Protein AF-A0A4R2I2W3-F1 (afdb_monomer_lite)

InterPro domains:
  IPR009078 Ferritin-like superfamily [SSF47240] (6-78)

pLDDT: mean 77.25, std 21.49, range [26.86, 98.69]

Radius of gyration: 17.8 Å; chains: 1; bounding box: 51×34×48 Å

Secondary structure (DSSP, 8-state):
--PPPP-HHHHHHHHHHHHHHHHHHHHHHHHHHTT---HHHHHHHHHHHHHHHHHHHHHHHHHHHTT--TT---HHHHHHHHHHHHHHHHHHHHHHHS-HHHHHHHHHHHHHHHHHHHHHHHHHHHHHHHH--HHHHHHTPPPPS-S--------TT-S-THHHHHHT-------TT----PPPP---PPPPP-

Foldseek 3Di:
DDQDAFDPVLVLVLLLLLLLLLVLLLLLLVLLLVLDDDPVVNVVSVVVSVVSVVSNVLSCQLQVLVVHDSPDDDPSNVPNNVLSVVLSVQLVVCVVPHDSVSSNVSSVVSSVVSLLVNLLSQQLLLLCCVVPDPVSVVSQDADDDPDDWDQSDDFLQSHDVCSCVSRSHDDPDCDPVNDGHDTGTGHGDGDDDD

Sequence (194 aa):
MHRQPIDRAQVRRLLLHALEAERSTIGVYEAAMGVAVDEQVQREWSTQLEETRLHARILCDLLPALGLDPDATSPARDAVPRQGAALVAAIEMAAANGDHAATQLVAAECVALAEARDHLNWQLIGMLAESAPGDLAAEFAPAPDDAEPDSFGLADDSAPASWPQALGLATAPSCPDGRPGAAHRVTLARARPT

Organism: NCBI:txid328517

Structure (mmCIF, N/CA/C/O backbone):
data_AF-A0A4R2I2W3-F1
#
_entry.id   AF-A0A4R2I2W3-F1
#
loop_
_atom_site.group_PDB
_atom_site.id
_atom_site.type_symbol
_atom_site.label_atom_id
_atom_site.label_alt_id
_atom_site.label_comp_id
_atom_site.label_asym_id
_atom_site.label_entity_id
_atom_site.label_seq_id
_atom_site.pdbx_PDB_ins_code
_atom_site.Cartn_x
_atom_site.Cartn_y
_atom_site.Cartn_z
_atom_site.occupancy
_atom_site.B_iso_or_equiv
_atom_site.auth_seq_id
_atom_site.auth_comp_id
_atom_site.auth_asym_id
_atom_site.auth_atom_id
_atom_site.pdbx_PDB_model_num
ATOM 1 N N . MET A 1 1 ? 34.898 -6.643 -7.212 1.00 40.44 1 MET A N 1
ATOM 2 C CA . MET A 1 1 ? 33.514 -7.169 -7.193 1.00 40.44 1 MET A CA 1
ATOM 3 C C . MET A 1 1 ? 32.901 -6.940 -8.564 1.00 40.44 1 MET A C 1
ATOM 5 O O . MET A 1 1 ? 32.993 -5.824 -9.058 1.00 40.44 1 MET A O 1
ATOM 9 N N . HIS A 1 2 ? 32.346 -7.969 -9.206 1.00 46.22 2 HIS A N 1
ATOM 10 C CA . HIS A 1 2 ? 31.558 -7.791 -10.430 1.00 46.22 2 HIS A CA 1
ATOM 11 C C . HIS A 1 2 ? 30.163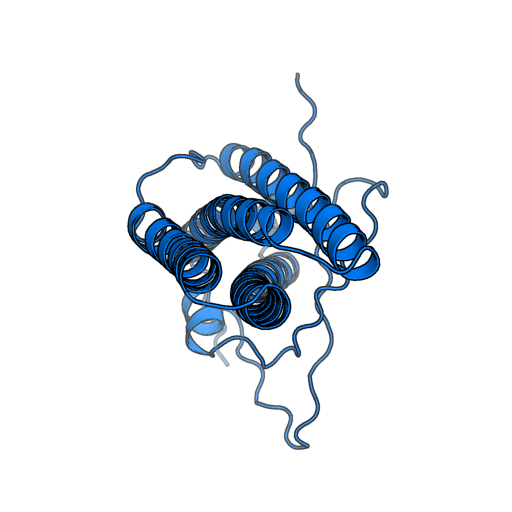 -7.299 -10.038 1.00 46.22 2 HIS A C 1
ATOM 13 O O . HIS A 1 2 ? 29.428 -8.023 -9.372 1.00 46.22 2 HIS A O 1
ATOM 19 N N . ARG A 1 3 ? 29.827 -6.056 -10.400 1.00 56.78 3 ARG A N 1
ATOM 20 C CA . ARG A 1 3 ? 28.469 -5.520 -10.251 1.00 56.78 3 ARG A CA 1
ATOM 21 C C . ARG A 1 3 ? 27.576 -6.263 -11.244 1.00 56.78 3 ARG A C 1
ATOM 23 O O . ARG A 1 3 ? 27.906 -6.299 -12.430 1.00 56.78 3 ARG A O 1
ATOM 30 N N . GLN A 1 4 ? 26.508 -6.899 -10.765 1.00 67.88 4 GLN A N 1
ATOM 31 C CA . GLN A 1 4 ? 25.525 -7.484 -11.672 1.00 67.88 4 GLN A CA 1
ATOM 32 C C . GLN A 1 4 ? 24.808 -6.358 -12.430 1.00 67.88 4 GLN A C 1
ATOM 34 O O . GLN A 1 4 ? 24.601 -5.283 -11.864 1.00 67.88 4 GLN A O 1
ATOM 39 N N . PRO A 1 5 ? 24.481 -6.556 -13.717 1.00 77.81 5 PRO A N 1
ATOM 40 C CA . PRO A 1 5 ? 23.670 -5.593 -14.445 1.00 77.81 5 PRO A CA 1
ATOM 41 C C . PRO A 1 5 ? 22.275 -5.512 -13.812 1.00 77.81 5 PRO A C 1
ATOM 43 O O . PRO A 1 5 ? 21.754 -6.521 -13.339 1.00 77.81 5 PRO A O 1
ATOM 46 N N . ILE A 1 6 ? 21.673 -4.321 -13.829 1.00 82.31 6 ILE A N 1
ATOM 47 C CA . ILE A 1 6 ? 20.295 -4.126 -13.360 1.00 82.31 6 ILE A CA 1
ATOM 48 C C . ILE A 1 6 ? 19.346 -4.995 -14.191 1.00 82.31 6 ILE A C 1
ATOM 50 O O . ILE A 1 6 ? 19.360 -4.945 -15.425 1.00 82.31 6 ILE A O 1
ATOM 54 N N . ASP A 1 7 ? 18.504 -5.774 -13.512 1.00 85.00 7 ASP A N 1
ATOM 55 C CA . ASP A 1 7 ? 17.511 -6.634 -14.155 1.00 85.00 7 ASP A CA 1
ATOM 56 C C . ASP A 1 7 ? 16.224 -5.844 -14.442 1.00 85.00 7 ASP A C 1
ATOM 58 O O . ASP A 1 7 ? 15.395 -5.604 -13.560 1.00 85.00 7 ASP A O 1
ATOM 62 N N . ARG A 1 8 ? 16.020 -5.471 -15.712 1.00 83.56 8 ARG A N 1
ATOM 63 C CA . ARG A 1 8 ? 14.830 -4.724 -16.160 1.00 83.56 8 ARG A CA 1
ATOM 64 C C . ARG A 1 8 ? 13.510 -5.441 -15.863 1.00 83.56 8 ARG A C 1
ATOM 66 O O . ARG A 1 8 ? 12.504 -4.779 -15.613 1.00 83.56 8 ARG A O 1
ATOM 73 N N . ALA A 1 9 ? 13.483 -6.775 -15.871 1.00 85.69 9 ALA A N 1
ATOM 74 C CA . ALA A 1 9 ? 12.268 -7.515 -15.539 1.00 85.69 9 ALA A CA 1
ATOM 75 C C . ALA A 1 9 ? 11.924 -7.376 -14.050 1.00 85.69 9 ALA A C 1
ATOM 77 O O . ALA A 1 9 ? 10.747 -7.343 -13.689 1.00 85.69 9 ALA A O 1
ATOM 78 N N . GLN A 1 10 ? 12.940 -7.262 -13.194 1.00 87.31 10 GLN A N 1
ATOM 79 C CA . GLN A 1 10 ? 12.770 -7.042 -11.759 1.00 87.31 10 GLN A CA 1
ATOM 80 C C . GLN A 1 10 ? 12.373 -5.603 -11.445 1.00 87.31 10 GLN A C 1
ATOM 82 O O . GLN A 1 10 ? 11.480 -5.405 -10.627 1.00 87.31 10 GLN A O 1
ATOM 87 N N . VAL A 1 11 ? 12.929 -4.619 -12.160 1.00 87.88 11 VAL A N 1
ATOM 88 C CA . VAL A 1 11 ? 12.479 -3.217 -12.076 1.00 87.88 11 VAL A CA 1
ATOM 89 C C . VAL A 1 11 ? 10.998 -3.106 -12.442 1.00 87.88 11 VAL A C 1
ATOM 91 O O . VAL A 1 11 ? 10.212 -2.567 -11.668 1.00 87.88 11 VAL A O 1
ATOM 94 N N . ARG A 1 12 ? 10.574 -3.711 -13.561 1.00 87.56 12 ARG A N 1
ATOM 95 C CA . ARG A 1 12 ? 9.152 -3.767 -13.940 1.00 87.56 12 ARG A CA 1
ATOM 96 C C . ARG A 1 12 ? 8.290 -4.386 -12.838 1.00 87.56 12 ARG A C 1
ATOM 98 O O . ARG A 1 12 ? 7.209 -3.880 -12.548 1.00 87.56 12 ARG A O 1
ATOM 105 N N . ARG A 1 13 ? 8.740 -5.498 -12.245 1.00 89.69 13 ARG A N 1
ATOM 106 C CA . ARG A 1 13 ? 8.011 -6.161 -11.154 1.00 89.69 13 ARG A CA 1
ATOM 107 C C . ARG A 1 13 ? 7.908 -5.275 -9.918 1.00 89.69 13 ARG A C 1
ATOM 109 O O . ARG A 1 13 ? 6.835 -5.241 -9.331 1.00 89.69 13 ARG A O 1
ATOM 116 N N . LEU A 1 14 ? 8.973 -4.562 -9.551 1.00 91.38 14 LEU A N 1
ATOM 117 C CA . LEU A 1 14 ? 8.961 -3.614 -8.438 1.00 91.38 14 LEU A CA 1
ATOM 118 C C . LEU A 1 14 ? 7.938 -2.501 -8.672 1.00 91.38 14 LEU A C 1
ATOM 120 O O . LEU A 1 14 ? 7.118 -2.271 -7.799 1.00 91.38 14 LEU A O 1
ATOM 124 N N . LEU A 1 15 ? 7.939 -1.858 -9.841 1.00 91.81 15 LEU A N 1
ATOM 125 C CA . LEU A 1 15 ? 7.041 -0.728 -10.115 1.00 91.81 15 LEU A CA 1
ATOM 126 C C . LEU A 1 15 ? 5.563 -1.140 -10.150 1.00 91.81 15 LEU A C 1
ATOM 128 O O . LEU A 1 15 ? 4.713 -0.443 -9.604 1.00 91.81 15 LEU A O 1
ATOM 132 N N . LEU A 1 16 ? 5.253 -2.304 -10.734 1.00 92.81 16 LEU A N 1
ATOM 133 C CA . LEU A 1 16 ? 3.893 -2.858 -10.698 1.00 92.81 16 LEU A CA 1
ATOM 134 C C . LEU A 1 16 ? 3.471 -3.250 -9.275 1.00 92.81 16 LEU A C 1
ATOM 136 O O . LEU A 1 16 ? 2.307 -3.097 -8.918 1.00 92.81 16 LEU A O 1
ATOM 140 N N . HIS A 1 17 ? 4.406 -3.754 -8.466 1.00 93.38 17 HIS A N 1
ATOM 141 C CA . HIS A 1 17 ? 4.162 -4.058 -7.058 1.00 93.38 17 HIS A CA 1
ATOM 142 C C . HIS A 1 17 ? 3.930 -2.783 -6.250 1.00 93.38 17 HIS A C 1
ATOM 144 O O . HIS A 1 17 ? 2.966 -2.735 -5.498 1.00 93.38 17 HIS A O 1
ATOM 150 N N . ALA A 1 18 ? 4.762 -1.759 -6.436 1.00 93.94 18 ALA A N 1
ATOM 151 C CA . ALA A 1 18 ? 4.623 -0.467 -5.782 1.00 93.94 18 ALA A CA 1
ATOM 152 C C . ALA A 1 18 ? 3.244 0.130 -6.069 1.00 93.94 18 ALA A C 1
ATOM 154 O O . ALA A 1 18 ? 2.509 0.406 -5.133 1.00 93.94 18 ALA A O 1
ATOM 155 N N . LEU A 1 19 ? 2.823 0.183 -7.340 1.00 95.00 19 LEU A N 1
ATOM 156 C CA . LEU A 1 19 ? 1.507 0.726 -7.687 1.00 95.00 19 LEU A CA 1
ATOM 157 C C . LEU A 1 19 ? 0.361 -0.047 -7.018 1.00 95.00 19 LEU A C 1
ATOM 159 O O . LEU A 1 19 ? -0.607 0.551 -6.553 1.00 95.00 19 LEU A O 1
ATOM 163 N N . GLU A 1 20 ? 0.441 -1.378 -6.978 1.00 96.06 20 GLU A N 1
ATOM 164 C CA . GLU A 1 20 ? -0.598 -2.172 -6.321 1.00 96.06 20 GLU A CA 1
ATOM 165 C C . GLU A 1 20 ? -0.572 -2.025 -4.793 1.00 96.06 20 GLU A C 1
ATOM 167 O O . GLU A 1 20 ? -1.623 -2.102 -4.154 1.00 96.06 20 GLU A O 1
ATOM 172 N N . ALA A 1 21 ? 0.606 -1.787 -4.210 1.00 94.88 21 ALA A N 1
ATOM 173 C CA . ALA A 1 21 ? 0.751 -1.502 -2.789 1.00 94.88 21 ALA A CA 1
ATOM 174 C C . ALA A 1 21 ? 0.068 -0.178 -2.445 1.00 94.88 21 ALA A C 1
ATOM 176 O O . ALA A 1 21 ? -0.788 -0.188 -1.572 1.00 94.88 21 ALA A O 1
ATOM 177 N N . GLU A 1 22 ? 0.310 0.893 -3.206 1.00 96.31 22 GLU A N 1
ATOM 178 C CA . GLU A 1 22 ? -0.383 2.179 -3.026 1.00 96.31 22 GLU A CA 1
ATOM 179 C C . GLU A 1 22 ? -1.906 2.029 -3.086 1.00 96.31 22 GLU A C 1
ATOM 181 O O . GLU A 1 22 ? -2.636 2.474 -2.201 1.00 96.31 22 GLU A O 1
ATOM 186 N N . ARG A 1 23 ? -2.406 1.340 -4.124 1.00 96.06 23 ARG A N 1
ATOM 187 C CA . ARG A 1 23 ? -3.844 1.071 -4.301 1.00 96.06 23 ARG A CA 1
ATOM 188 C C . ARG A 1 23 ? -4.427 0.319 -3.103 1.00 96.06 23 ARG A C 1
ATOM 190 O O . ARG A 1 23 ? -5.545 0.608 -2.683 1.00 96.06 23 ARG A O 1
ATOM 197 N N . SER A 1 24 ? -3.669 -0.625 -2.553 1.00 96.44 24 SER A N 1
ATOM 198 C CA . SER A 1 24 ? -4.067 -1.407 -1.383 1.00 96.44 24 SER A CA 1
ATOM 199 C C . SER A 1 24 ? -4.025 -0.580 -0.092 1.00 96.44 24 SER A C 1
ATOM 201 O O . SER A 1 24 ? -4.960 -0.656 0.703 1.00 96.44 24 SER A O 1
ATOM 203 N N . THR A 1 25 ? -2.987 0.237 0.100 1.00 96.19 25 THR A N 1
ATOM 204 C CA . THR A 1 25 ? -2.797 1.114 1.266 1.00 96.19 25 THR A CA 1
ATOM 205 C C . THR A 1 25 ? -3.882 2.186 1.349 1.00 96.19 25 THR A C 1
ATOM 207 O O . THR A 1 25 ? -4.392 2.443 2.437 1.00 96.19 25 THR A O 1
ATOM 210 N N . ILE A 1 26 ? -4.343 2.724 0.212 1.00 97.94 26 ILE A N 1
ATOM 211 C CA . ILE A 1 26 ? -5.511 3.623 0.160 1.00 97.94 26 ILE A CA 1
ATOM 212 C C . ILE A 1 26 ? -6.727 2.987 0.850 1.00 97.94 26 ILE A C 1
ATOM 214 O O . ILE A 1 26 ? -7.372 3.636 1.672 1.00 97.94 26 ILE A O 1
ATOM 218 N N . GLY A 1 27 ? -7.015 1.711 0.572 1.00 98.00 27 GLY A N 1
ATOM 219 C CA . GLY A 1 27 ? -8.123 0.996 1.212 1.00 98.00 27 GLY A CA 1
ATOM 220 C C . GLY A 1 27 ? -7.925 0.797 2.719 1.00 98.00 27 GLY A C 1
ATOM 221 O O . GLY A 1 27 ? -8.886 0.883 3.483 1.00 98.00 27 GLY A O 1
ATOM 222 N N . VAL A 1 28 ? -6.681 0.583 3.164 1.00 98.50 28 VAL A N 1
ATOM 223 C CA . VAL A 1 28 ? -6.341 0.483 4.595 1.00 98.50 28 VAL A CA 1
ATOM 224 C C . VAL A 1 28 ? -6.589 1.814 5.301 1.00 98.50 28 VAL A C 1
ATOM 226 O O . VAL A 1 28 ? -7.241 1.826 6.343 1.00 98.50 28 VAL A O 1
ATOM 229 N N . TYR A 1 29 ? -6.149 2.931 4.719 1.00 98.44 29 TYR A N 1
ATOM 230 C CA . TYR A 1 29 ? -6.415 4.266 5.255 1.00 98.44 29 TYR A CA 1
ATOM 231 C C . TYR A 1 29 ? -7.902 4.596 5.303 1.00 98.44 29 TYR A C 1
ATOM 233 O O . TYR A 1 29 ? -8.378 5.120 6.305 1.00 98.44 29 TYR A O 1
ATOM 241 N N . GLU A 1 30 ? -8.657 4.274 4.253 1.00 98.44 30 GLU A N 1
ATOM 242 C CA . GLU A 1 30 ? -10.103 4.508 4.223 1.00 98.44 30 GLU A CA 1
ATOM 243 C C . GLU A 1 30 ? -10.827 3.715 5.324 1.00 98.44 30 GLU A C 1
ATOM 245 O O . GLU A 1 30 ? -11.681 4.270 6.021 1.00 98.44 30 GLU A O 1
ATOM 250 N N . ALA A 1 31 ? -10.436 2.456 5.554 1.00 98.38 31 ALA A N 1
ATOM 251 C CA . ALA A 1 31 ? -10.956 1.649 6.657 1.00 98.38 31 ALA A CA 1
ATOM 252 C C . ALA A 1 31 ? -10.546 2.207 8.033 1.00 98.38 31 ALA A C 1
ATOM 254 O O . ALA A 1 31 ? -11.383 2.316 8.931 1.00 98.38 31 ALA A O 1
ATOM 255 N N . ALA A 1 32 ? -9.281 2.604 8.192 1.00 98.06 32 ALA A N 1
ATOM 256 C CA . ALA A 1 32 ? -8.746 3.169 9.428 1.00 98.06 32 ALA A CA 1
ATOM 257 C C . ALA A 1 32 ? -9.439 4.496 9.796 1.00 98.06 32 ALA A C 1
ATOM 259 O O . ALA A 1 32 ? -9.898 4.673 10.925 1.00 98.06 32 ALA A O 1
ATOM 260 N N . MET A 1 33 ? -9.622 5.393 8.824 1.00 97.38 33 MET A N 1
ATOM 261 C CA . MET A 1 33 ? -10.353 6.655 8.990 1.00 97.38 33 MET A CA 1
ATOM 262 C C . MET A 1 33 ? -11.806 6.444 9.427 1.00 97.38 33 MET A C 1
ATOM 264 O O . MET A 1 33 ? -12.345 7.265 10.167 1.00 97.38 33 MET A O 1
ATOM 268 N N . GLY A 1 34 ? -12.434 5.336 9.020 1.00 96.62 34 GLY A N 1
ATOM 269 C CA . GLY A 1 34 ? -13.790 4.975 9.437 1.00 96.62 34 GLY A CA 1
ATOM 270 C C . GLY A 1 34 ? -13.926 4.598 10.918 1.00 96.62 34 GLY A C 1
ATOM 271 O O . GLY A 1 34 ? -15.037 4.632 11.448 1.00 96.62 34 GLY A O 1
ATOM 272 N N . VAL A 1 35 ? -12.822 4.255 11.591 1.00 96.94 35 VAL A N 1
ATOM 273 C CA . VAL A 1 35 ? -12.815 3.792 12.992 1.00 96.94 35 VAL A CA 1
ATOM 274 C C . VAL A 1 35 ? -11.989 4.670 13.936 1.00 96.94 35 VAL A C 1
ATOM 276 O O . VAL A 1 35 ? -11.978 4.430 15.144 1.00 96.94 35 VAL A O 1
ATOM 279 N N . ALA A 1 36 ? -11.297 5.679 13.409 1.00 94.75 36 ALA A N 1
ATOM 280 C CA . ALA A 1 36 ? -10.496 6.605 14.194 1.00 94.75 36 ALA A CA 1
ATOM 281 C C . ALA A 1 36 ? -11.371 7.436 15.148 1.00 94.75 36 ALA A C 1
ATOM 283 O O . ALA A 1 36 ? -12.369 8.029 14.737 1.00 94.75 36 ALA A O 1
ATOM 284 N N . VAL A 1 37 ? -10.965 7.524 16.412 1.00 93.31 37 VAL A N 1
ATOM 285 C CA . VAL A 1 37 ? -11.625 8.314 17.464 1.00 93.31 37 VAL A CA 1
ATOM 286 C C . VAL A 1 37 ? -10.823 9.526 17.921 1.00 93.31 37 VAL A C 1
ATOM 288 O O . VAL A 1 37 ? -11.391 10.434 18.524 1.00 93.31 37 VAL A O 1
ATOM 291 N N . ASP A 1 38 ? -9.520 9.554 17.647 1.00 92.94 38 ASP A N 1
ATOM 292 C CA . ASP A 1 38 ? -8.645 10.679 17.957 1.00 92.94 38 ASP A CA 1
ATOM 293 C C . ASP A 1 38 ? -8.534 11.629 16.748 1.00 92.94 38 ASP A C 1
ATOM 295 O O . ASP A 1 38 ? -8.136 11.227 15.654 1.00 92.94 38 ASP A O 1
ATOM 299 N N . GLU A 1 39 ? -8.888 12.905 16.936 1.00 94.31 39 GLU A N 1
ATOM 300 C CA . GLU A 1 39 ? -8.861 13.918 15.867 1.00 94.31 39 GLU A CA 1
ATOM 301 C C . GLU A 1 39 ? -7.453 14.181 15.316 1.00 94.31 39 GLU A C 1
ATOM 303 O O . GLU A 1 39 ? -7.301 14.543 14.149 1.00 94.31 39 GLU A O 1
ATOM 308 N N . GLN A 1 40 ? -6.414 14.041 16.142 1.00 92.94 40 GLN A N 1
ATOM 309 C CA . GLN A 1 40 ? -5.038 14.191 15.689 1.00 92.94 40 GLN A CA 1
ATOM 310 C C . GLN A 1 40 ? -4.641 13.014 14.801 1.00 92.94 40 GLN A C 1
ATOM 312 O O . GLN A 1 40 ? -4.074 13.248 13.737 1.00 92.94 40 GLN A O 1
ATOM 317 N N . VAL A 1 41 ? -5.003 11.789 15.192 1.00 93.12 41 VAL A N 1
ATOM 318 C CA . VAL A 1 41 ? -4.788 10.584 14.373 1.00 93.12 41 VAL A CA 1
ATOM 319 C C . VAL A 1 41 ? -5.538 10.690 13.043 1.00 93.12 41 VAL A C 1
ATOM 321 O O . VAL A 1 41 ? -4.962 10.425 11.994 1.00 93.12 41 VAL A O 1
ATOM 324 N N . GLN A 1 42 ? -6.789 11.164 13.052 1.00 93.00 42 GLN A N 1
ATOM 325 C CA . GLN A 1 42 ? -7.551 11.404 11.819 1.00 93.00 42 GLN A CA 1
ATOM 326 C C . GLN A 1 42 ? -6.868 12.411 10.887 1.00 93.00 42 GLN A C 1
ATOM 328 O O . GLN A 1 42 ? -6.816 12.193 9.678 1.00 93.00 42 GLN A O 1
ATOM 333 N N . ARG A 1 43 ? -6.347 13.520 11.429 1.00 94.12 43 ARG A N 1
ATOM 334 C CA . ARG A 1 43 ? -5.597 14.500 10.629 1.00 94.12 43 ARG A CA 1
ATOM 335 C C . ARG A 1 43 ? -4.341 13.878 10.028 1.00 94.12 43 ARG A C 1
ATOM 337 O O . ARG A 1 43 ? -4.083 14.075 8.847 1.00 94.12 43 ARG A O 1
ATOM 344 N N . GLU A 1 44 ? -3.594 13.127 10.829 1.00 93.44 44 GLU A N 1
ATOM 345 C CA . GLU A 1 44 ? -2.356 12.476 10.406 1.00 93.44 44 GLU A CA 1
ATOM 346 C C . GLU A 1 44 ? -2.596 11.471 9.271 1.00 93.44 44 GLU A C 1
ATOM 348 O O . GLU A 1 44 ? -1.924 11.528 8.243 1.00 93.44 44 GLU A O 1
ATOM 353 N N . TRP A 1 45 ? -3.593 10.596 9.423 1.00 96.81 45 TRP A N 1
ATOM 354 C CA . TRP A 1 45 ? -3.966 9.614 8.403 1.00 96.81 45 TRP A CA 1
ATOM 355 C C . TRP A 1 45 ? -4.582 10.254 7.162 1.00 96.81 45 TRP A C 1
ATOM 357 O O . TRP A 1 45 ? -4.385 9.748 6.063 1.00 96.81 45 TRP A O 1
ATOM 367 N N . SER A 1 46 ? -5.298 11.374 7.297 1.00 94.81 46 SER A N 1
ATOM 368 C CA . SER A 1 46 ? -5.807 12.112 6.1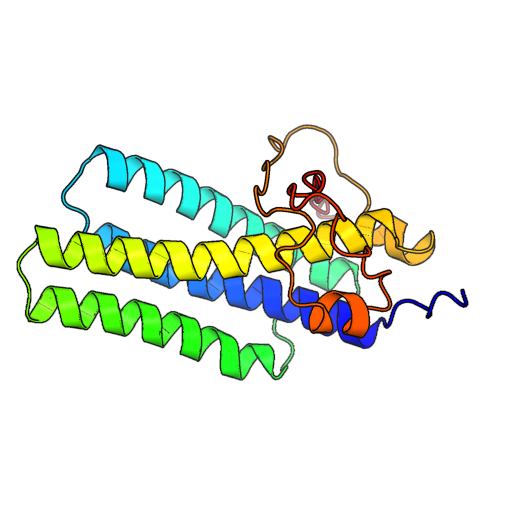37 1.00 94.81 46 SER A CA 1
ATOM 369 C C . SER A 1 46 ? -4.672 12.663 5.277 1.00 94.81 46 SER A C 1
ATOM 371 O O . SER A 1 46 ? -4.747 12.556 4.055 1.00 94.81 46 SER A O 1
ATOM 373 N N . THR A 1 47 ? -3.633 13.232 5.896 1.00 91.88 47 THR A N 1
ATOM 374 C CA . THR A 1 47 ? -2.448 13.713 5.172 1.00 91.88 47 THR A CA 1
ATOM 375 C C . THR A 1 47 ? -1.736 12.556 4.475 1.00 91.88 47 THR A C 1
ATOM 377 O O . THR A 1 47 ? -1.534 12.614 3.265 1.00 91.88 47 THR A O 1
ATOM 380 N N . GLN A 1 48 ? -1.456 11.469 5.201 1.00 90.94 48 GLN A N 1
ATOM 381 C CA . GLN A 1 48 ? -0.793 10.293 4.627 1.00 90.94 48 GLN A CA 1
ATOM 382 C C . GLN A 1 48 ? -1.610 9.682 3.477 1.00 90.94 48 GLN A C 1
ATOM 384 O O . GLN A 1 48 ? -1.071 9.385 2.421 1.00 90.94 48 GLN A O 1
ATOM 389 N N . LEU A 1 49 ? -2.939 9.599 3.599 1.00 95.38 49 LEU A N 1
ATOM 390 C CA . LEU A 1 49 ? -3.810 9.138 2.513 1.00 95.38 49 LEU A CA 1
ATOM 391 C C . LEU A 1 49 ? -3.720 10.026 1.258 1.00 95.38 49 LEU A C 1
ATOM 393 O O . LEU A 1 49 ? -3.829 9.533 0.130 1.00 95.38 49 LEU A O 1
ATOM 397 N N . GLU A 1 50 ? -3.573 11.341 1.416 1.00 91.94 50 GLU A N 1
ATOM 398 C CA . GLU A 1 50 ? -3.380 12.253 0.284 1.00 91.94 50 GLU A CA 1
ATOM 399 C C . GLU A 1 50 ? -2.027 12.029 -0.408 1.00 91.94 50 GLU A C 1
ATOM 401 O O . GLU A 1 50 ? -1.986 12.027 -1.648 1.00 91.94 50 GLU A O 1
ATOM 406 N N . GLU A 1 51 ? -0.975 11.770 0.373 1.00 87.88 51 GLU A N 1
ATOM 407 C CA . GLU A 1 51 ? 0.367 11.390 -0.090 1.00 87.88 51 GLU A CA 1
ATOM 408 C C . GLU A 1 51 ? 0.338 10.042 -0.827 1.00 87.88 51 GLU A C 1
ATOM 410 O O . GLU A 1 51 ? 0.667 10.003 -2.011 1.00 87.88 51 GLU A O 1
ATOM 415 N N . THR A 1 52 ? -0.219 8.979 -0.235 1.00 92.12 52 THR A N 1
ATOM 416 C CA . THR A 1 52 ? -0.396 7.659 -0.880 1.00 92.12 52 THR A CA 1
ATOM 417 C C . THR A 1 52 ? -1.168 7.776 -2.205 1.00 92.12 52 THR A C 1
ATOM 419 O O . THR A 1 52 ? -0.836 7.180 -3.234 1.00 92.12 52 THR A O 1
ATOM 422 N N . ARG A 1 53 ? -2.214 8.615 -2.258 1.00 92.62 53 ARG A N 1
ATOM 423 C CA . ARG A 1 53 ? -2.945 8.881 -3.513 1.00 92.62 53 ARG A CA 1
ATOM 424 C C . ARG A 1 53 ? -2.082 9.609 -4.541 1.00 92.62 53 ARG A C 1
ATOM 426 O O . ARG A 1 53 ? -2.286 9.424 -5.745 1.00 92.62 53 ARG A O 1
ATOM 433 N N . LEU A 1 54 ? -1.178 10.487 -4.110 1.00 87.62 54 LEU A N 1
ATOM 434 C CA . LEU A 1 54 ? -0.216 11.148 -4.989 1.00 87.62 54 LEU A CA 1
ATOM 435 C C . LEU A 1 54 ? 0.803 10.145 -5.527 1.00 87.62 54 LEU A C 1
ATOM 437 O O . LEU A 1 54 ? 1.003 10.109 -6.741 1.00 87.62 54 LEU A O 1
ATOM 441 N N . HIS A 1 55 ? 1.360 9.30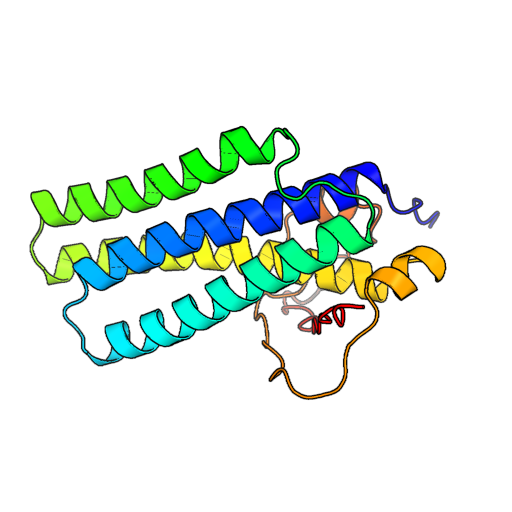3 -4.669 1.00 87.44 55 HIS A N 1
ATOM 442 C CA . HIS A 1 55 ? 2.284 8.235 -5.028 1.00 87.44 55 HIS A CA 1
ATOM 443 C C . HIS A 1 55 ? 1.683 7.260 -6.050 1.00 87.44 55 HIS A C 1
ATOM 445 O O . HIS A 1 55 ? 2.282 7.015 -7.101 1.00 87.44 55 HIS A O 1
ATOM 451 N N . ALA A 1 56 ? 0.436 6.819 -5.841 1.00 92.12 56 ALA A N 1
ATOM 452 C CA . ALA A 1 56 ? -0.301 6.004 -6.810 1.00 92.12 56 ALA A CA 1
ATOM 453 C C . ALA A 1 56 ? -0.407 6.680 -8.187 1.00 92.12 56 ALA A C 1
ATOM 455 O O . ALA A 1 56 ? -0.220 6.037 -9.222 1.00 92.12 56 ALA A O 1
ATOM 456 N N . ARG A 1 57 ? -0.710 7.988 -8.218 1.00 88.44 57 ARG A N 1
ATOM 457 C CA . ARG A 1 57 ? -0.788 8.766 -9.468 1.00 88.44 57 ARG A CA 1
ATOM 458 C C . ARG A 1 57 ? 0.569 8.845 -10.158 1.00 88.44 57 ARG A C 1
ATOM 460 O O . ARG A 1 57 ? 0.642 8.616 -11.358 1.00 88.44 57 ARG A O 1
ATOM 467 N N . ILE A 1 58 ? 1.628 9.114 -9.401 1.00 86.31 58 ILE A N 1
ATOM 468 C CA . ILE A 1 58 ? 2.997 9.167 -9.916 1.00 86.31 58 ILE A CA 1
ATOM 469 C C . ILE A 1 58 ? 3.383 7.832 -10.567 1.00 86.31 58 ILE A C 1
ATOM 471 O O . ILE A 1 58 ? 3.877 7.819 -11.691 1.00 86.31 58 ILE A O 1
ATOM 475 N N . LEU A 1 59 ? 3.124 6.702 -9.904 1.00 88.06 59 LEU A N 1
ATOM 476 C CA . LEU A 1 59 ? 3.428 5.379 -10.455 1.00 88.06 59 LEU A CA 1
ATOM 477 C C . LEU A 1 59 ? 2.565 5.046 -11.683 1.00 88.06 59 LEU A C 1
ATOM 479 O O . LEU A 1 59 ? 3.072 4.470 -12.648 1.00 88.06 59 LEU A O 1
ATOM 483 N N . CYS A 1 60 ? 1.290 5.448 -11.679 1.00 88.94 60 CYS A N 1
ATOM 484 C CA . CYS A 1 60 ? 0.404 5.350 -12.843 1.00 88.94 60 CYS A CA 1
ATOM 485 C C . CYS A 1 60 ? 0.908 6.158 -14.048 1.00 88.94 60 CYS A C 1
ATOM 487 O O . CYS A 1 60 ? 0.713 5.705 -15.172 1.00 88.94 60 CYS A O 1
ATOM 489 N N . ASP A 1 61 ? 1.550 7.308 -13.834 1.00 84.06 61 ASP A N 1
ATOM 490 C CA . ASP A 1 61 ? 2.113 8.144 -14.904 1.00 84.06 61 ASP A CA 1
ATOM 491 C C . ASP A 1 61 ? 3.495 7.637 -15.366 1.00 84.06 61 ASP A C 1
ATOM 493 O O . ASP A 1 61 ? 3.824 7.695 -16.555 1.00 84.06 61 ASP A O 1
ATOM 497 N N . LEU A 1 62 ? 4.300 7.100 -14.442 1.00 83.56 62 LEU A N 1
ATOM 498 C CA . LEU A 1 62 ? 5.641 6.578 -14.713 1.00 83.56 62 LEU A CA 1
ATOM 499 C C . LEU A 1 62 ? 5.606 5.285 -15.538 1.00 83.56 62 LEU A C 1
ATOM 501 O O . LEU A 1 62 ? 6.389 5.123 -16.473 1.00 83.56 62 LEU A O 1
ATOM 505 N N . LEU A 1 63 ? 4.709 4.349 -15.212 1.00 86.62 63 LEU A N 1
ATOM 506 C CA . LEU A 1 63 ? 4.644 3.049 -15.888 1.00 86.62 63 LEU A CA 1
ATOM 507 C C . LEU A 1 63 ? 4.467 3.185 -17.421 1.00 86.62 63 LEU A C 1
ATOM 509 O O . LEU A 1 63 ? 5.276 2.603 -18.149 1.00 86.62 63 LEU A O 1
ATOM 513 N N . PRO A 1 64 ? 3.529 3.993 -17.956 1.00 85.69 64 PRO A N 1
ATOM 514 C CA . PRO A 1 64 ? 3.388 4.202 -19.395 1.00 85.69 64 PRO A CA 1
ATOM 515 C C . PRO A 1 64 ? 4.602 4.879 -20.034 1.00 85.69 64 PRO A C 1
ATOM 517 O O . PRO A 1 64 ? 4.957 4.529 -21.160 1.00 85.69 64 PRO A O 1
ATOM 520 N N . ALA A 1 65 ? 5.268 5.801 -19.328 1.00 80.12 65 ALA A N 1
ATOM 521 C CA . ALA A 1 65 ? 6.503 6.430 -19.807 1.00 80.12 65 ALA A CA 1
ATOM 522 C C . ALA A 1 65 ? 7.632 5.403 -20.015 1.00 80.12 65 ALA A C 1
ATOM 524 O O . ALA A 1 65 ? 8.452 5.556 -20.917 1.00 80.12 65 ALA A O 1
ATOM 525 N N . LEU A 1 66 ? 7.608 4.311 -19.246 1.00 78.31 66 LEU A N 1
ATOM 526 C CA . LEU A 1 66 ? 8.499 3.153 -19.370 1.00 78.31 66 LEU A CA 1
ATOM 527 C C . LEU A 1 66 ? 8.006 2.099 -20.382 1.00 78.31 66 LEU A C 1
ATOM 529 O O . LEU A 1 66 ? 8.573 1.008 -20.479 1.00 78.31 66 LEU A O 1
ATOM 533 N N . GLY A 1 67 ? 6.917 2.373 -21.109 1.00 83.88 67 GLY A N 1
ATOM 534 C CA . GLY A 1 67 ? 6.276 1.407 -22.005 1.00 83.88 67 GLY A CA 1
ATOM 535 C C . GLY A 1 67 ? 5.602 0.241 -21.271 1.00 83.88 67 GLY A C 1
ATOM 536 O O . GLY A 1 67 ? 5.438 -0.842 -21.841 1.00 83.88 67 GLY A O 1
ATOM 537 N N . LEU A 1 68 ? 5.242 0.431 -20.000 1.00 86.62 68 LEU A N 1
ATOM 538 C CA . LEU A 1 68 ? 4.576 -0.557 -19.160 1.00 86.62 68 LEU A CA 1
ATOM 539 C C . LEU A 1 68 ? 3.098 -0.202 -18.996 1.00 86.62 68 LEU A C 1
ATOM 541 O O . LEU A 1 68 ? 2.741 0.936 -18.720 1.00 86.62 68 LEU A O 1
ATOM 545 N N . ASP A 1 69 ? 2.237 -1.206 -19.127 1.00 90.88 69 ASP A N 1
ATOM 546 C CA . ASP A 1 69 ? 0.816 -1.073 -18.814 1.00 90.88 69 ASP A CA 1
ATOM 547 C C . ASP A 1 69 ? 0.619 -1.073 -17.280 1.00 90.88 69 ASP A C 1
ATOM 549 O O . ASP A 1 69 ? 0.984 -2.070 -16.636 1.00 90.88 69 ASP A O 1
ATOM 553 N N . PRO A 1 70 ? 0.057 0.004 -16.684 1.00 90.50 70 PRO A N 1
ATOM 554 C CA . PRO A 1 70 ? -0.224 0.097 -15.253 1.00 90.50 70 PRO A CA 1
ATOM 555 C C . PRO A 1 70 ? -1.148 -0.983 -14.718 1.00 90.50 70 PRO A C 1
ATOM 557 O O . PRO A 1 70 ? -1.129 -1.221 -13.513 1.00 90.50 70 PRO A O 1
ATOM 560 N N . ASP A 1 71 ? -1.915 -1.646 -15.584 1.00 92.12 71 ASP A N 1
ATOM 561 C CA . ASP A 1 71 ? -2.859 -2.707 -15.239 1.00 92.12 71 ASP A CA 1
ATOM 562 C C . ASP A 1 71 ? -2.397 -4.087 -15.737 1.00 92.12 71 ASP A C 1
ATOM 564 O O . ASP A 1 71 ? -3.123 -5.079 -15.634 1.00 92.12 71 ASP A O 1
ATOM 568 N N . ALA A 1 72 ? -1.136 -4.200 -16.177 1.00 89.81 72 ALA A N 1
ATOM 569 C CA . ALA A 1 72 ? -0.551 -5.472 -16.580 1.00 89.81 72 ALA A CA 1
ATOM 570 C C . ALA A 1 72 ? -0.686 -6.537 -15.477 1.00 89.81 72 ALA A C 1
ATOM 572 O O . ALA A 1 72 ? -0.423 -6.285 -14.290 1.00 89.81 72 ALA A O 1
ATOM 573 N N . THR A 1 73 ? -1.025 -7.761 -15.889 1.00 88.06 73 THR A N 1
ATOM 574 C CA . THR A 1 73 ? -1.035 -8.932 -15.009 1.00 88.06 73 THR A CA 1
ATOM 575 C C . THR A 1 73 ? 0.374 -9.216 -14.491 1.00 88.06 73 THR A C 1
ATOM 577 O O . THR A 1 73 ? 1.346 -9.260 -15.249 1.00 88.06 73 THR A O 1
ATOM 580 N N . SER A 1 74 ? 0.489 -9.426 -13.184 1.00 87.12 74 SER A N 1
ATOM 581 C CA . SER A 1 74 ? 1.734 -9.797 -12.515 1.00 87.12 74 SER A CA 1
ATOM 582 C C . SER A 1 74 ? 1.415 -10.555 -11.223 1.00 87.12 74 SER A C 1
ATOM 584 O O . SER A 1 74 ? 0.321 -10.378 -10.691 1.00 87.12 74 SER A O 1
ATOM 586 N N . PRO A 1 75 ? 2.355 -11.332 -10.654 1.00 88.25 75 PRO A N 1
ATOM 587 C CA . PRO A 1 75 ? 2.148 -11.940 -9.338 1.00 88.25 75 PRO A CA 1
ATOM 588 C C . PRO A 1 75 ? 1.783 -10.922 -8.244 1.00 88.25 75 PRO A C 1
ATOM 590 O O . PRO A 1 75 ? 1.041 -11.250 -7.323 1.00 88.25 75 PRO A O 1
ATOM 593 N N . ALA A 1 76 ? 2.270 -9.679 -8.355 1.00 86.38 76 ALA A N 1
ATOM 594 C CA . ALA A 1 76 ? 1.917 -8.612 -7.424 1.00 86.38 76 ALA A CA 1
ATOM 595 C C . ALA A 1 76 ? 0.439 -8.202 -7.540 1.00 86.38 76 ALA A C 1
ATOM 597 O O . ALA A 1 76 ? -0.190 -7.961 -6.516 1.00 86.38 76 ALA A O 1
ATOM 598 N N . ARG A 1 77 ? -0.138 -8.228 -8.751 1.00 89.06 77 ARG A N 1
ATOM 599 C CA . ARG A 1 77 ? -1.566 -7.941 -8.984 1.00 89.06 77 ARG A CA 1
ATOM 600 C C . ARG A 1 77 ? -2.495 -8.913 -8.255 1.00 89.06 77 ARG A C 1
ATOM 602 O O . ARG A 1 77 ? -3.609 -8.547 -7.911 1.00 89.06 77 ARG A O 1
ATOM 609 N N . ASP A 1 78 ? -2.032 -10.136 -8.008 1.00 88.56 78 ASP A N 1
ATOM 610 C CA . ASP A 1 78 ? -2.813 -11.148 -7.297 1.00 88.56 78 ASP A CA 1
ATOM 611 C C . ASP A 1 78 ? -2.549 -11.148 -5.787 1.00 88.56 78 ASP A C 1
ATOM 613 O O . ASP A 1 78 ? -3.471 -11.356 -4.995 1.00 88.56 78 ASP A O 1
ATOM 617 N N . ALA A 1 79 ? -1.287 -10.979 -5.379 1.00 91.62 79 ALA A N 1
ATOM 618 C CA . ALA A 1 79 ? -0.872 -11.133 -3.988 1.00 91.62 79 ALA A CA 1
ATOM 619 C C . ALA A 1 79 ? -1.108 -9.870 -3.149 1.00 91.62 79 ALA A C 1
ATOM 621 O O . ALA A 1 79 ? -1.631 -9.970 -2.041 1.00 91.62 79 ALA A O 1
ATOM 622 N N . VAL A 1 80 ? -0.761 -8.693 -3.675 1.00 94.38 80 VAL A N 1
ATOM 623 C CA . VAL A 1 80 ? -0.762 -7.433 -2.915 1.00 94.38 80 VAL A CA 1
ATOM 624 C C . VAL A 1 80 ? -2.170 -7.005 -2.497 1.00 94.38 80 VAL A C 1
ATOM 626 O O . VAL A 1 80 ? -2.357 -6.736 -1.309 1.00 94.38 80 VAL A O 1
ATOM 629 N N . PRO A 1 81 ? -3.200 -7.080 -3.366 1.00 94.69 81 PRO A N 1
ATOM 630 C CA . PRO A 1 81 ? -4.562 -6.739 -2.957 1.00 94.69 81 PRO A CA 1
ATOM 631 C C . PRO A 1 81 ? -5.087 -7.645 -1.851 1.00 94.69 81 PRO A C 1
ATOM 633 O O . PRO A 1 81 ? -5.855 -7.208 -1.004 1.00 94.69 81 PRO A O 1
ATOM 636 N N . ARG A 1 82 ? -4.663 -8.916 -1.817 1.00 96.75 82 ARG A N 1
ATOM 637 C CA . ARG A 1 82 ? -5.050 -9.847 -0.745 1.00 96.75 82 ARG A CA 1
ATOM 638 C C . ARG A 1 82 ? -4.394 -9.488 0.580 1.00 96.75 82 ARG A C 1
ATOM 640 O O . ARG A 1 82 ? -5.014 -9.687 1.618 1.00 96.75 82 ARG A O 1
ATOM 647 N N . GLN A 1 83 ? -3.163 -8.980 0.550 1.00 96.44 83 GLN A N 1
ATOM 648 C CA . GLN A 1 83 ? -2.492 -8.478 1.748 1.00 96.44 83 GLN A CA 1
ATOM 649 C C . GLN A 1 83 ? -3.216 -7.236 2.275 1.00 96.44 83 GLN A C 1
ATOM 651 O O . GLN A 1 83 ? -3.580 -7.218 3.446 1.00 96.44 83 GLN A O 1
ATOM 656 N N . GLY A 1 84 ? -3.519 -6.263 1.407 1.00 97.06 84 GLY A N 1
ATOM 657 C CA . GLY A 1 84 ? -4.309 -5.083 1.778 1.00 97.06 84 GLY A CA 1
ATOM 658 C C . GLY A 1 84 ? -5.698 -5.440 2.307 1.00 97.06 84 GLY A C 1
ATOM 659 O O . GLY A 1 84 ? -6.085 -5.000 3.385 1.00 97.06 84 GLY A O 1
ATOM 660 N N . ALA A 1 85 ? -6.420 -6.320 1.610 1.00 98.12 85 ALA A N 1
ATOM 661 C CA . ALA A 1 85 ? -7.734 -6.794 2.040 1.00 98.12 85 ALA A CA 1
ATOM 662 C C . ALA A 1 85 ? -7.688 -7.525 3.391 1.00 98.12 85 ALA A C 1
ATOM 664 O O . ALA A 1 85 ? -8.630 -7.418 4.168 1.00 98.12 85 ALA A O 1
ATOM 665 N N . ALA A 1 86 ? -6.607 -8.249 3.698 1.00 98.50 86 ALA A N 1
ATOM 666 C CA . ALA A 1 86 ? -6.437 -8.880 5.004 1.00 98.50 86 ALA A CA 1
ATOM 667 C C . ALA A 1 86 ? -6.240 -7.849 6.130 1.00 98.50 86 ALA A C 1
ATOM 669 O O . ALA A 1 86 ? -6.773 -8.046 7.220 1.00 98.50 86 ALA A O 1
ATOM 670 N N . LEU A 1 87 ? -5.522 -6.751 5.866 1.00 98.62 87 LEU A N 1
ATOM 671 C CA . LEU A 1 87 ? -5.383 -5.639 6.814 1.00 98.62 87 LEU A CA 1
ATOM 672 C C . LEU A 1 87 ? -6.729 -4.942 7.041 1.00 98.62 87 LEU A C 1
ATOM 674 O O . LEU A 1 87 ? -7.147 -4.782 8.183 1.00 98.62 87 LEU A O 1
ATOM 678 N N . VAL A 1 88 ? -7.457 -4.617 5.968 1.00 98.69 88 VAL A N 1
ATOM 679 C CA . VAL A 1 88 ? -8.817 -4.054 6.061 1.00 98.69 88 VAL A CA 1
ATOM 680 C C . VAL A 1 88 ? -9.738 -4.979 6.859 1.00 98.69 88 VAL A C 1
ATOM 682 O O . VAL A 1 88 ? -10.397 -4.535 7.795 1.00 98.69 88 VAL A O 1
ATOM 685 N N . ALA A 1 89 ? -9.724 -6.282 6.567 1.00 98.56 89 ALA A N 1
ATOM 686 C CA . ALA A 1 89 ? -10.527 -7.258 7.295 1.00 98.56 89 ALA A CA 1
ATOM 687 C C . ALA A 1 89 ? -10.178 -7.310 8.793 1.00 98.56 89 ALA A C 1
ATOM 689 O O . ALA A 1 89 ? -11.072 -7.479 9.617 1.00 98.56 89 ALA A O 1
ATOM 690 N N . ALA A 1 90 ? -8.907 -7.141 9.175 1.00 98.44 90 ALA A N 1
ATOM 691 C CA . ALA A 1 90 ? -8.518 -7.074 10.584 1.00 98.44 90 ALA A CA 1
ATOM 692 C C . ALA A 1 90 ? -9.117 -5.843 11.290 1.00 98.44 90 ALA A C 1
ATOM 694 O O . ALA A 1 90 ? -9.622 -5.971 12.408 1.00 98.44 90 ALA A O 1
ATOM 695 N N . ILE A 1 91 ? -9.134 -4.684 10.620 1.00 98.31 91 ILE A N 1
ATOM 696 C CA . ILE A 1 91 ? -9.784 -3.459 11.116 1.00 98.31 91 ILE A CA 1
ATOM 697 C C . ILE A 1 91 ? -11.287 -3.689 11.297 1.00 98.31 91 ILE A C 1
ATOM 699 O O . ILE A 1 91 ? -11.835 -3.414 12.364 1.00 98.31 91 ILE A O 1
ATOM 703 N N . GLU A 1 92 ? -11.952 -4.245 10.284 1.00 98.12 92 GLU A N 1
ATOM 704 C CA . GLU A 1 92 ? -13.388 -4.540 10.322 1.00 98.12 92 GLU A CA 1
ATOM 705 C C . GLU A 1 92 ? -13.739 -5.547 11.428 1.00 98.12 92 GLU A C 1
ATOM 707 O O . GLU A 1 92 ? -14.719 -5.373 12.157 1.00 98.12 92 GLU A O 1
ATOM 712 N N . MET A 1 93 ? -12.918 -6.585 11.606 1.00 97.62 93 MET A N 1
ATOM 713 C CA . MET A 1 93 ? -13.080 -7.563 12.681 1.00 97.62 93 MET A CA 1
ATOM 714 C C . MET A 1 93 ? -12.923 -6.932 14.065 1.00 97.62 93 MET A C 1
ATOM 716 O O . MET A 1 93 ? -13.669 -7.295 14.979 1.00 97.62 93 MET A O 1
ATOM 720 N N . ALA A 1 94 ? -11.979 -6.004 14.238 1.00 97.38 94 ALA A N 1
ATOM 721 C CA . ALA A 1 94 ? -11.822 -5.267 15.486 1.00 97.38 94 ALA A CA 1
ATOM 722 C C . ALA A 1 94 ? -13.028 -4.355 15.740 1.00 97.38 94 ALA A C 1
ATOM 724 O O . ALA A 1 94 ? -13.594 -4.401 16.828 1.00 97.38 94 ALA A O 1
ATOM 725 N N . ALA A 1 95 ? -13.500 -3.635 14.719 1.00 96.19 95 ALA A N 1
ATOM 726 C CA . ALA A 1 95 ? -14.667 -2.759 14.817 1.00 96.19 95 ALA A CA 1
ATOM 727 C C . ALA A 1 95 ? -15.956 -3.514 15.184 1.00 96.19 95 ALA A C 1
ATOM 729 O O . ALA A 1 95 ? -16.821 -2.976 15.873 1.00 96.19 95 ALA A O 1
ATOM 730 N N . ALA A 1 96 ? -16.087 -4.770 14.747 1.00 95.62 96 ALA A N 1
ATOM 731 C CA . ALA A 1 96 ? -17.243 -5.606 15.057 1.00 95.62 96 ALA A CA 1
ATOM 732 C C . ALA A 1 96 ? -17.241 -6.173 16.491 1.00 95.62 96 ALA A C 1
ATOM 734 O O . ALA A 1 96 ? -18.309 -6.496 17.012 1.00 95.62 96 ALA A O 1
ATOM 735 N N . ASN A 1 97 ? -16.068 -6.339 17.114 1.00 87.88 97 ASN A N 1
ATOM 736 C CA . ASN A 1 97 ? -15.914 -7.123 18.350 1.00 87.88 97 ASN A CA 1
ATOM 737 C C . ASN A 1 97 ? -15.265 -6.364 19.520 1.00 87.88 97 ASN A C 1
ATOM 739 O O . ASN A 1 97 ? -15.321 -6.842 20.654 1.00 87.88 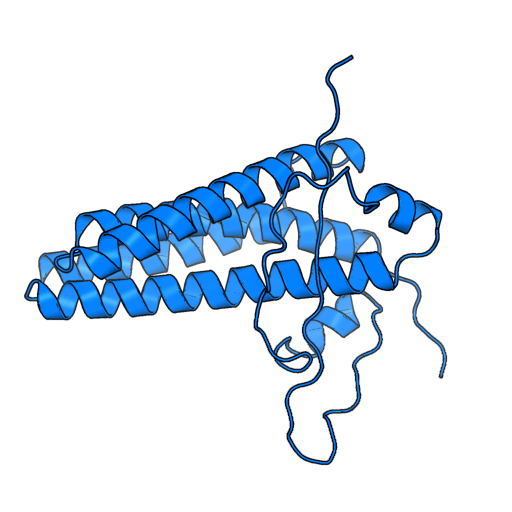97 ASN A O 1
ATOM 743 N N . GLY A 1 98 ? -14.611 -5.236 19.255 1.00 82.25 98 GLY A N 1
ATOM 744 C CA . GLY A 1 98 ? -13.852 -4.451 20.223 1.00 82.25 98 GLY A CA 1
ATOM 745 C C . GLY A 1 98 ? -14.552 -3.156 20.624 1.00 82.25 98 GLY A C 1
ATOM 746 O O . GLY A 1 98 ? -15.565 -2.759 20.053 1.00 82.25 98 GLY A O 1
ATOM 747 N N . ASP A 1 99 ? -13.989 -2.475 21.622 1.00 93.25 99 ASP A N 1
ATOM 748 C CA . ASP A 1 99 ? -14.331 -1.078 21.872 1.00 93.25 99 ASP A CA 1
ATOM 749 C C . ASP A 1 99 ? -13.616 -0.150 20.873 1.00 93.25 99 ASP A C 1
ATOM 751 O O . ASP A 1 99 ? -12.727 -0.559 20.117 1.00 93.25 99 ASP A O 1
ATOM 755 N N . HIS A 1 100 ? -14.016 1.120 20.854 1.00 91.94 100 HIS A N 1
ATOM 756 C CA . HIS A 1 100 ? -13.472 2.091 19.912 1.00 91.94 100 HIS A CA 1
ATOM 757 C C . HIS A 1 100 ? -11.957 2.312 20.060 1.00 91.94 100 HIS A C 1
ATOM 759 O O . HIS A 1 100 ? -11.269 2.505 19.059 1.00 91.94 100 HIS A O 1
ATOM 765 N N . ALA A 1 101 ? -11.421 2.258 21.283 1.00 90.44 101 ALA A N 1
ATOM 766 C CA . ALA A 1 101 ? -9.997 2.476 21.521 1.00 90.44 101 ALA A CA 1
ATOM 767 C C . ALA A 1 101 ? -9.169 1.279 21.033 1.00 90.44 101 ALA A C 1
ATOM 769 O O . ALA A 1 101 ? -8.176 1.459 20.330 1.00 90.44 101 ALA A O 1
ATOM 770 N N . ALA A 1 102 ? -9.610 0.056 21.338 1.00 92.19 102 ALA A N 1
ATOM 771 C CA . ALA A 1 102 ? -9.000 -1.173 20.841 1.00 92.19 102 ALA A CA 1
ATOM 772 C C . ALA A 1 102 ? -9.067 -1.260 19.308 1.00 92.19 102 ALA A C 1
ATOM 774 O O . ALA A 1 102 ? -8.101 -1.669 18.668 1.00 92.19 102 ALA A O 1
ATOM 775 N N . THR A 1 103 ? -10.177 -0.818 18.711 1.00 96.31 103 THR A N 1
ATOM 776 C CA . THR A 1 103 ? -10.340 -0.778 17.251 1.00 96.31 103 THR A CA 1
ATOM 777 C C . THR A 1 103 ? -9.346 0.182 16.599 1.00 96.31 103 THR A C 1
ATOM 779 O O . THR A 1 103 ? -8.678 -0.199 15.638 1.00 96.31 103 THR A O 1
ATOM 782 N N . GLN A 1 104 ? -9.187 1.398 17.138 1.00 96.50 104 GLN A N 1
ATOM 783 C CA . GLN A 1 104 ? -8.203 2.351 16.618 1.00 96.50 104 GLN A CA 1
ATOM 784 C C . GLN A 1 104 ? -6.769 1.810 16.717 1.00 96.50 104 GLN A C 1
ATOM 786 O O . GLN A 1 104 ? -5.973 2.053 15.814 1.00 96.50 104 GLN A O 1
ATOM 791 N N . LEU A 1 105 ? -6.428 1.062 17.773 1.00 96.44 105 LEU A N 1
ATOM 792 C CA . LEU A 1 105 ? -5.102 0.445 17.897 1.00 96.44 105 LEU A CA 1
ATOM 793 C C . LEU A 1 105 ? -4.845 -0.590 16.796 1.00 96.44 105 LEU A C 1
ATOM 795 O O . LEU A 1 105 ? -3.799 -0.539 16.157 1.00 96.44 105 LEU A O 1
ATOM 799 N N . VAL A 1 106 ? -5.812 -1.470 16.516 1.00 97.75 106 VAL A N 1
ATOM 800 C CA . VAL A 1 106 ? -5.696 -2.435 15.406 1.00 97.75 106 VAL A CA 1
ATOM 801 C C . VAL A 1 106 ? -5.581 -1.711 14.061 1.00 97.75 106 VAL A C 1
ATOM 803 O O . VAL A 1 106 ? -4.778 -2.105 13.216 1.00 97.75 106 VAL A O 1
ATOM 806 N N . ALA A 1 107 ? -6.334 -0.625 13.867 1.00 97.94 107 ALA A N 1
ATOM 807 C CA . ALA A 1 107 ? -6.213 0.213 12.678 1.00 97.94 107 ALA A CA 1
ATOM 808 C C . ALA A 1 107 ? -4.821 0.841 12.544 1.00 97.94 107 ALA A C 1
ATOM 810 O O . ALA A 1 107 ? -4.235 0.776 11.466 1.00 97.94 107 ALA A O 1
ATOM 811 N N . ALA A 1 108 ? -4.253 1.361 13.633 1.00 96.56 108 ALA A N 1
ATOM 812 C CA . ALA A 1 108 ? -2.903 1.915 13.640 1.00 96.56 108 ALA A CA 1
ATOM 813 C C . ALA A 1 108 ? -1.832 0.864 13.309 1.00 96.56 108 ALA A C 1
ATOM 815 O O . ALA A 1 108 ? -0.920 1.146 12.536 1.00 96.56 108 ALA A O 1
ATOM 816 N N . GLU A 1 109 ? -1.955 -0.359 13.831 1.00 97.81 109 GLU A N 1
ATOM 817 C CA . GLU A 1 109 ? -1.055 -1.467 13.481 1.00 97.81 109 GLU A CA 1
ATOM 818 C C . GLU A 1 109 ? -1.161 -1.842 11.995 1.00 97.81 109 GLU A C 1
ATOM 820 O O . GLU A 1 109 ? -0.146 -2.067 11.333 1.00 97.81 109 GLU A O 1
ATOM 825 N N . CYS A 1 110 ? -2.379 -1.873 11.449 1.00 98.12 110 CYS A N 1
ATOM 826 C CA . CYS A 1 110 ? -2.608 -2.155 10.033 1.00 98.12 110 CYS A CA 1
ATOM 827 C C . CYS A 1 110 ? -2.029 -1.062 9.126 1.00 98.12 110 CYS A C 1
ATOM 829 O O . CYS A 1 110 ? -1.381 -1.390 8.131 1.00 98.12 110 CYS A O 1
ATOM 831 N N . VAL A 1 111 ? -2.211 0.214 9.487 1.00 96.81 111 VAL A N 1
ATOM 832 C CA . VAL A 1 111 ? -1.589 1.356 8.799 1.00 96.81 111 VAL A CA 1
ATOM 833 C C . VAL A 1 111 ? -0.066 1.229 8.842 1.00 96.81 111 VAL A C 1
ATOM 835 O O . VAL A 1 111 ? 0.569 1.252 7.796 1.00 96.81 111 VAL A O 1
ATOM 838 N N . ALA A 1 112 ? 0.531 0.969 10.008 1.00 93.12 112 ALA A N 1
ATOM 839 C CA . ALA A 1 112 ? 1.984 0.830 10.137 1.00 93.12 112 ALA A CA 1
ATOM 840 C C . ALA A 1 112 ? 2.568 -0.303 9.268 1.00 93.12 112 ALA A C 1
ATOM 842 O O . ALA A 1 112 ? 3.659 -0.168 8.712 1.00 93.12 112 ALA A O 1
ATOM 843 N N . LEU A 1 113 ? 1.853 -1.424 9.129 1.00 95.00 113 LEU A N 1
ATOM 844 C CA . LEU A 1 113 ? 2.258 -2.523 8.245 1.00 95.00 113 LEU A CA 1
ATOM 845 C C . LEU A 1 113 ? 2.171 -2.145 6.760 1.00 95.00 113 LEU A C 1
ATOM 847 O O . LEU A 1 113 ? 3.025 -2.572 5.976 1.00 95.00 113 LEU A O 1
ATOM 851 N N . ALA A 1 114 ? 1.159 -1.365 6.376 1.00 93.31 114 ALA A N 1
ATOM 852 C CA . ALA A 1 114 ? 1.018 -0.844 5.020 1.00 93.31 114 ALA A CA 1
ATOM 853 C C . ALA A 1 114 ? 2.130 0.172 4.697 1.00 93.31 114 ALA A C 1
ATOM 855 O O . ALA A 1 114 ? 2.810 0.026 3.684 1.00 93.31 114 ALA A O 1
ATOM 856 N N . GLU A 1 115 ? 2.407 1.100 5.612 1.00 86.81 115 G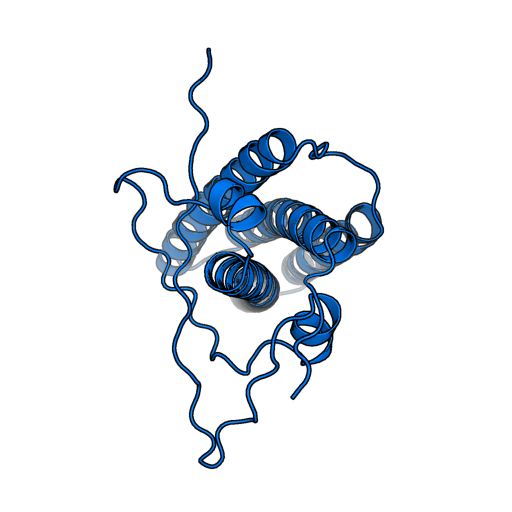LU A N 1
ATOM 857 C CA . GLU A 1 115 ? 3.483 2.095 5.505 1.00 86.81 115 GLU A CA 1
ATOM 858 C C . GLU A 1 115 ? 4.872 1.459 5.416 1.00 86.81 115 GLU A C 1
ATOM 860 O O . GLU A 1 115 ? 5.688 1.810 4.569 1.00 86.81 115 GLU A O 1
ATOM 865 N N . ALA A 1 116 ? 5.149 0.438 6.233 1.00 86.38 116 ALA A N 1
ATOM 866 C CA . ALA A 1 116 ? 6.419 -0.281 6.156 1.00 86.38 116 ALA A CA 1
ATOM 867 C C . ALA A 1 116 ? 6.648 -0.910 4.769 1.00 86.38 116 ALA A C 1
ATOM 869 O O . ALA A 1 116 ? 7.785 -1.002 4.296 1.00 86.38 116 ALA A O 1
ATOM 870 N N . ARG A 1 117 ? 5.571 -1.358 4.110 1.00 87.44 117 ARG A N 1
ATOM 871 C CA . ARG A 1 117 ? 5.637 -1.893 2.750 1.00 87.44 117 ARG A CA 1
ATOM 872 C C . ARG A 1 117 ? 5.863 -0.791 1.725 1.00 87.44 117 ARG A C 1
ATOM 874 O O . ARG A 1 117 ? 6.635 -1.009 0.788 1.00 87.44 117 ARG A O 1
ATOM 881 N N . ASP A 1 118 ? 5.173 0.325 1.892 1.00 83.38 118 ASP A N 1
ATOM 882 C CA . ASP A 1 118 ? 5.250 1.455 0.986 1.00 83.38 118 ASP A CA 1
ATOM 883 C C . ASP A 1 118 ? 6.647 2.084 0.980 1.00 83.38 118 ASP A C 1
ATOM 885 O O . ASP A 1 118 ? 7.341 2.081 -0.043 1.00 83.38 118 ASP A O 1
ATOM 889 N N . HIS A 1 119 ? 7.143 2.431 2.166 1.00 80.62 119 HIS A N 1
ATOM 890 C CA . HIS A 1 119 ? 8.491 2.949 2.357 1.00 80.62 119 HIS A CA 1
ATOM 891 C C . HIS A 1 119 ? 9.569 2.041 1.754 1.00 80.62 119 HIS A C 1
ATOM 893 O O . HIS A 1 119 ? 10.525 2.527 1.149 1.00 80.62 119 HIS A O 1
ATOM 899 N N . LEU A 1 120 ? 9.425 0.715 1.876 1.00 84.62 120 LEU A N 1
ATOM 900 C CA . LEU A 1 120 ? 10.358 -0.230 1.262 1.00 84.62 120 LEU A CA 1
ATOM 901 C C . LEU A 1 120 ? 10.352 -0.117 -0.270 1.00 84.62 120 LEU A C 1
ATOM 903 O O . LEU A 1 120 ? 11.412 -0.163 -0.897 1.00 84.62 120 LEU A O 1
ATOM 907 N N . ASN A 1 121 ? 9.177 -0.002 -0.890 1.00 88.69 121 ASN A N 1
ATOM 908 C CA . ASN A 1 121 ? 9.081 0.127 -2.341 1.00 88.69 121 ASN A CA 1
ATOM 909 C C . ASN A 1 121 ? 9.741 1.433 -2.812 1.00 88.69 121 ASN A C 1
ATOM 911 O O . ASN A 1 121 ? 10.556 1.397 -3.737 1.00 88.69 121 ASN A O 1
ATOM 915 N N . TRP A 1 122 ? 9.450 2.554 -2.148 1.00 83.44 122 TRP A N 1
ATOM 916 C CA . TRP A 1 122 ? 10.031 3.857 -2.474 1.00 83.44 122 TRP A CA 1
ATOM 917 C C . TRP A 1 122 ? 11.539 3.908 -2.250 1.00 83.44 122 TRP A C 1
ATOM 919 O O . TRP A 1 122 ? 12.263 4.384 -3.123 1.00 83.44 122 TRP A O 1
ATOM 929 N N . GLN A 1 123 ? 12.046 3.316 -1.167 1.00 81.06 123 GLN A N 1
ATOM 930 C CA . GLN A 1 123 ? 13.486 3.170 -0.944 1.00 81.06 123 GLN A CA 1
ATOM 931 C C . GLN A 1 123 ? 14.159 2.428 -2.110 1.00 81.06 123 GLN A C 1
ATOM 933 O O . GLN A 1 123 ? 15.160 2.896 -2.654 1.00 81.06 123 GLN A O 1
ATOM 938 N N . LEU A 1 124 ? 13.590 1.300 -2.548 1.00 83.94 124 LEU A N 1
ATOM 939 C CA . LEU A 1 124 ? 14.127 0.525 -3.672 1.00 83.94 124 LEU A CA 1
ATOM 940 C C . LEU A 1 124 ? 14.076 1.306 -4.994 1.00 83.94 124 LEU A C 1
ATOM 942 O O . LEU A 1 124 ? 15.006 1.205 -5.796 1.00 83.94 124 LEU A O 1
ATOM 946 N N . ILE A 1 125 ? 13.020 2.092 -5.224 1.00 84.00 125 ILE A N 1
ATOM 947 C CA . ILE A 1 125 ? 12.911 2.980 -6.391 1.00 84.00 125 ILE A CA 1
ATOM 948 C C . ILE A 1 125 ? 14.005 4.056 -6.348 1.00 84.00 125 ILE A C 1
ATOM 950 O O . ILE A 1 125 ? 14.660 4.288 -7.363 1.00 84.00 125 ILE A O 1
ATOM 954 N N . GLY A 1 126 ? 14.269 4.652 -5.183 1.00 79.69 126 GLY A N 1
ATOM 955 C CA . GLY A 1 126 ? 15.357 5.616 -4.993 1.00 79.69 126 GLY A CA 1
ATOM 956 C C . GLY A 1 126 ? 16.732 5.031 -5.285 1.00 79.69 126 GLY A C 1
ATOM 957 O O . GLY A 1 126 ? 17.483 5.576 -6.094 1.00 79.69 126 GLY A O 1
ATOM 958 N N . MET A 1 127 ? 17.025 3.856 -4.724 1.00 80.50 127 MET A N 1
ATOM 959 C CA . MET A 1 127 ? 18.274 3.141 -5.002 1.00 80.50 127 MET A CA 1
ATOM 960 C C . MET A 1 127 ? 18.454 2.842 -6.498 1.00 80.50 127 MET A C 1
ATOM 962 O O . MET A 1 127 ? 19.577 2.892 -7.010 1.00 80.50 127 MET A O 1
ATOM 966 N N . LEU A 1 128 ? 17.367 2.513 -7.211 1.00 80.12 128 LEU A N 1
ATOM 967 C CA . LEU A 1 128 ? 17.395 2.304 -8.660 1.00 80.12 128 LEU A CA 1
ATOM 968 C C . LEU A 1 128 ? 17.651 3.603 -9.414 1.00 80.12 128 LEU A C 1
ATOM 970 O O . LEU A 1 128 ? 18.493 3.592 -10.307 1.00 80.12 128 LEU A O 1
ATOM 974 N N . ALA A 1 129 ? 16.990 4.702 -9.048 1.00 76.88 129 ALA A N 1
ATOM 975 C CA . ALA A 1 129 ? 17.205 6.006 -9.668 1.00 76.88 129 ALA A CA 1
ATOM 976 C C . ALA A 1 129 ? 18.671 6.467 -9.534 1.00 76.88 129 ALA A C 1
ATOM 978 O O . ALA A 1 129 ? 19.251 6.963 -10.497 1.00 76.88 129 ALA A O 1
ATOM 979 N N . GLU A 1 130 ? 19.307 6.219 -8.383 1.00 75.31 130 GLU A N 1
ATOM 980 C CA . GLU A 1 130 ? 20.728 6.523 -8.148 1.00 75.31 130 GLU A CA 1
ATOM 981 C C . GLU A 1 130 ? 21.690 5.575 -8.888 1.00 75.31 130 GLU A C 1
ATOM 983 O O . GLU A 1 130 ? 22.795 5.960 -9.278 1.00 75.31 130 GLU A O 1
ATOM 988 N N . SER A 1 131 ? 21.302 4.308 -9.057 1.00 72.25 131 SER A N 1
ATOM 989 C CA . SER A 1 131 ? 22.170 3.253 -9.599 1.00 72.25 131 SER A CA 1
ATOM 990 C C . SER A 1 131 ? 22.002 2.990 -11.093 1.00 72.25 131 SER A C 1
ATOM 992 O O . SER A 1 131 ? 22.831 2.277 -11.673 1.00 72.25 131 SER A O 1
ATOM 994 N N . ALA A 1 132 ? 20.929 3.491 -11.701 1.00 68.25 132 ALA A N 1
ATOM 995 C CA . ALA A 1 132 ? 20.557 3.188 -13.070 1.00 68.25 132 ALA A CA 1
ATOM 996 C C . ALA A 1 132 ? 21.587 3.720 -14.087 1.00 68.25 132 ALA A C 1
ATOM 998 O O . ALA A 1 132 ? 22.066 4.849 -13.966 1.00 68.25 132 ALA A O 1
ATOM 999 N N . PRO A 1 133 ? 21.954 2.931 -15.117 1.00 64.00 133 PRO A N 1
ATOM 1000 C CA . PRO A 1 133 ? 22.705 3.453 -16.253 1.00 64.00 133 PRO A CA 1
ATOM 1001 C C . PRO A 1 133 ? 21.866 4.496 -17.008 1.00 64.00 133 PRO A C 1
ATOM 1003 O O . PRO A 1 133 ? 20.642 4.475 -16.947 1.00 64.00 133 PRO A O 1
ATOM 1006 N N . GLY A 1 134 ? 22.536 5.417 -17.706 1.00 59.97 134 GLY A N 1
ATOM 1007 C CA . GLY A 1 134 ? 21.962 6.692 -18.160 1.00 59.97 134 GLY A CA 1
ATOM 1008 C C . GLY A 1 134 ? 20.680 6.641 -19.002 1.00 59.97 134 GLY A C 1
ATOM 1009 O O . GLY A 1 134 ? 19.961 7.632 -19.021 1.00 59.97 134 GLY A O 1
ATOM 1010 N N . ASP A 1 135 ? 20.368 5.530 -19.669 1.00 60.91 135 ASP A N 1
ATOM 1011 C CA . ASP A 1 135 ? 19.098 5.352 -20.381 1.00 60.91 135 ASP A CA 1
ATOM 1012 C C . ASP A 1 135 ? 17.937 5.070 -19.419 1.00 60.91 135 ASP A C 1
ATOM 1014 O O . ASP A 1 135 ? 16.899 5.710 -19.510 1.00 60.91 135 ASP A O 1
ATOM 1018 N N . LEU A 1 136 ? 18.149 4.189 -18.441 1.00 61.94 136 LEU A N 1
ATOM 1019 C CA . LEU A 1 136 ? 17.190 3.895 -17.381 1.00 61.94 136 LEU A CA 1
ATOM 1020 C C . LEU A 1 136 ? 17.093 5.057 -16.375 1.00 61.94 136 LEU A C 1
ATOM 1022 O O . LEU A 1 136 ? 16.006 5.397 -15.932 1.00 61.94 136 LEU A O 1
ATOM 1026 N N . ALA A 1 137 ? 18.205 5.724 -16.048 1.00 62.50 137 ALA A N 1
ATOM 1027 C CA . ALA A 1 137 ? 18.200 6.879 -15.141 1.00 62.50 137 ALA A CA 1
ATOM 1028 C C . ALA A 1 137 ? 17.451 8.088 -15.726 1.00 62.50 137 ALA A C 1
ATOM 1030 O O . ALA A 1 137 ? 16.819 8.829 -14.980 1.00 62.50 137 ALA A O 1
ATOM 1031 N N . ALA A 1 138 ? 17.489 8.277 -17.051 1.00 59.41 138 ALA A N 1
ATOM 1032 C CA . ALA A 1 138 ? 16.722 9.326 -17.723 1.00 59.41 138 ALA A CA 1
ATOM 1033 C C . ALA A 1 138 ? 15.206 9.115 -17.588 1.00 59.41 138 ALA A C 1
ATOM 1035 O O . ALA A 1 138 ? 14.456 10.087 -17.561 1.00 59.41 138 ALA A O 1
ATOM 1036 N N . GLU A 1 139 ? 14.765 7.862 -17.460 1.00 60.91 139 GLU A N 1
ATOM 1037 C CA . GLU A 1 139 ? 13.362 7.516 -17.226 1.00 60.91 139 GLU A CA 1
ATOM 1038 C C . GLU A 1 139 ? 12.930 7.768 -15.763 1.00 60.91 139 GLU A C 1
ATOM 1040 O O . GLU A 1 139 ? 11.745 7.954 -15.500 1.00 60.91 139 GLU A O 1
ATOM 1045 N N . PHE A 1 140 ? 13.887 7.844 -14.827 1.00 57.97 140 PHE A N 1
ATOM 1046 C CA . PHE A 1 140 ? 13.689 8.192 -13.409 1.00 57.97 140 PHE A CA 1
ATOM 1047 C C . PHE A 1 140 ? 14.109 9.639 -13.062 1.00 57.97 140 PHE A C 1
ATOM 1049 O O . PHE A 1 140 ? 14.187 9.989 -11.884 1.00 57.97 140 PHE A O 1
ATOM 1056 N N . ALA A 1 141 ? 14.417 10.485 -14.055 1.00 44.47 141 ALA A N 1
ATOM 1057 C CA . ALA A 1 141 ? 14.939 11.834 -13.822 1.00 44.47 141 ALA A CA 1
ATOM 1058 C C . ALA A 1 141 ? 13.905 12.759 -13.132 1.00 44.47 141 ALA A C 1
ATOM 1060 O O . ALA A 1 141 ? 12.715 12.702 -13.456 1.00 44.47 141 ALA A O 1
ATOM 1061 N N . PRO A 1 142 ? 14.339 13.644 -12.211 1.00 39.81 142 PRO A N 1
ATOM 1062 C CA . PRO A 1 142 ? 13.431 14.474 -11.421 1.00 39.81 142 PRO A CA 1
ATOM 1063 C C . PRO A 1 142 ? 12.708 15.538 -12.267 1.00 39.81 142 PRO A C 1
ATOM 1065 O O . PRO A 1 142 ? 13.293 16.149 -13.164 1.00 39.81 142 PRO A O 1
ATOM 1068 N N . ALA A 1 143 ? 11.438 15.798 -11.936 1.00 39.53 143 ALA A N 1
ATOM 1069 C CA . ALA A 1 143 ? 10.706 16.993 -12.373 1.00 39.53 143 ALA A CA 1
ATOM 1070 C C . ALA A 1 143 ? 11.082 18.222 -11.526 1.00 39.53 143 ALA A C 1
ATOM 1072 O O . ALA A 1 143 ? 11.664 18.066 -10.452 1.00 39.53 143 ALA A O 1
ATOM 1073 N N . PRO A 1 144 ? 10.725 19.445 -11.968 1.00 33.72 144 PRO A N 1
ATOM 1074 C CA . PRO A 1 144 ? 10.955 20.657 -11.188 1.00 33.72 144 PRO A CA 1
ATOM 1075 C C . PRO A 1 144 ? 10.142 20.689 -9.876 1.00 33.72 144 PRO A C 1
ATOM 1077 O O . PRO A 1 144 ? 8.923 20.554 -9.910 1.00 33.72 144 PRO A O 1
ATOM 1080 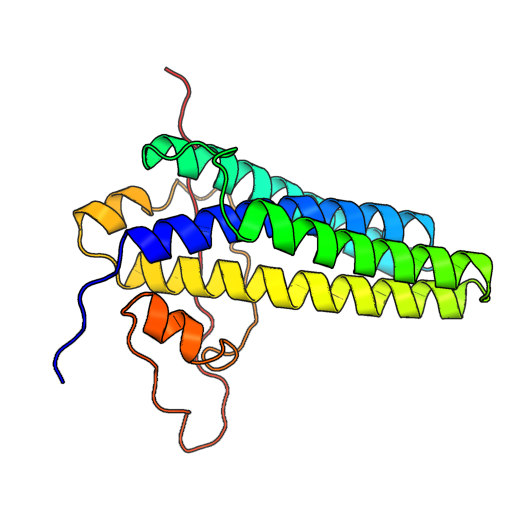N N . ASP A 1 145 ? 10.877 20.872 -8.775 1.00 37.06 145 ASP A N 1
ATOM 1081 C CA . ASP A 1 145 ? 10.667 21.549 -7.470 1.00 37.06 145 ASP A CA 1
ATOM 1082 C C . ASP A 1 145 ? 9.312 21.628 -6.727 1.00 37.06 145 ASP A C 1
ATOM 1084 O O . ASP A 1 145 ? 9.315 22.076 -5.584 1.00 37.06 145 ASP A O 1
ATOM 1088 N N . ASP A 1 146 ? 8.174 21.192 -7.271 1.00 33.88 146 ASP A N 1
ATOM 1089 C CA . ASP A 1 146 ? 6.871 21.420 -6.605 1.00 33.88 146 ASP A CA 1
ATOM 1090 C C . ASP A 1 146 ? 6.409 20.265 -5.686 1.00 33.88 146 ASP A C 1
ATOM 1092 O O . ASP A 1 146 ? 5.318 20.326 -5.117 1.00 33.88 146 ASP A O 1
ATOM 1096 N N . ALA A 1 147 ? 7.208 19.203 -5.539 1.00 37.75 147 ALA A N 1
ATOM 1097 C CA . ALA A 1 147 ? 6.956 18.130 -4.577 1.00 37.75 147 ALA A CA 1
ATOM 1098 C C . ALA A 1 147 ? 7.879 18.312 -3.366 1.00 37.75 147 ALA A C 1
ATOM 1100 O O . ALA A 1 147 ? 9.104 18.246 -3.509 1.00 37.75 147 ALA A O 1
ATOM 1101 N N . GLU A 1 148 ? 7.299 18.536 -2.182 1.00 35.50 148 GLU A N 1
ATOM 1102 C CA . GLU A 1 148 ? 8.046 18.420 -0.927 1.00 35.50 148 GLU A CA 1
ATOM 1103 C C . GLU A 1 148 ? 8.707 17.029 -0.892 1.00 35.50 148 GLU A C 1
ATOM 1105 O O . GLU A 1 148 ? 8.082 16.035 -1.271 1.00 35.50 148 GLU A O 1
ATOM 1110 N N . PRO A 1 149 ? 9.996 16.939 -0.534 1.00 38.34 149 PRO A N 1
ATOM 1111 C CA . PRO A 1 149 ? 10.679 15.665 -0.468 1.00 38.34 149 PRO A CA 1
ATOM 1112 C C . PRO A 1 149 ? 10.087 14.840 0.669 1.00 38.34 149 PRO A C 1
ATOM 1114 O O . PRO A 1 149 ? 10.365 15.120 1.836 1.00 38.34 149 PRO A O 1
ATOM 1117 N N . ASP A 1 150 ? 9.365 13.778 0.334 1.00 41.06 150 ASP A N 1
ATOM 1118 C CA . ASP A 1 150 ? 9.056 12.755 1.321 1.00 41.06 150 ASP A CA 1
ATOM 1119 C C . ASP A 1 150 ? 10.379 12.144 1.792 1.00 41.06 150 ASP A C 1
ATOM 1121 O O . ASP A 1 150 ? 11.134 11.500 1.053 1.00 41.06 150 ASP A O 1
ATOM 1125 N N . SER A 1 151 ? 10.719 12.426 3.046 1.00 37.25 151 SER A N 1
ATOM 1126 C CA . SER A 1 151 ? 11.817 11.772 3.740 1.00 37.25 151 SER A CA 1
ATOM 1127 C C . SER A 1 151 ? 11.325 10.396 4.173 1.00 37.25 151 SER A C 1
ATOM 1129 O O . SER A 1 151 ? 10.964 10.209 5.334 1.00 37.25 151 SER A O 1
ATOM 1131 N N . PHE A 1 152 ? 11.316 9.432 3.252 1.00 42.41 152 PHE A N 1
ATOM 1132 C CA . PHE A 1 152 ? 10.988 8.041 3.557 1.00 42.41 152 PHE A CA 1
ATOM 1133 C C . PHE A 1 152 ? 12.029 7.470 4.530 1.00 42.41 152 PHE A C 1
ATOM 1135 O O . PHE A 1 152 ? 13.141 7.085 4.164 1.00 42.41 152 PHE A O 1
ATOM 1142 N N . GLY A 1 153 ? 11.691 7.493 5.816 1.00 33.31 153 GLY A N 1
ATOM 1143 C CA . GLY A 1 153 ? 12.565 7.108 6.915 1.00 33.31 153 GLY A CA 1
ATOM 1144 C C . GLY A 1 153 ? 12.550 5.605 7.164 1.00 33.31 153 GLY A C 1
ATOM 1145 O O . GLY A 1 153 ? 12.106 5.170 8.222 1.00 33.31 153 GLY A O 1
ATOM 1146 N N . LEU A 1 154 ? 13.066 4.810 6.228 1.00 38.31 154 LEU A N 1
ATOM 1147 C CA . LEU A 1 154 ? 13.605 3.492 6.563 1.00 38.31 154 LEU A CA 1
ATOM 1148 C C . LEU A 1 154 ? 15.126 3.588 6.590 1.00 38.31 154 LEU A C 1
ATOM 1150 O O . LEU A 1 154 ? 15.739 4.223 5.735 1.00 38.31 154 LEU A O 1
ATOM 1154 N N . ALA A 1 155 ? 15.747 2.954 7.583 1.00 43.12 155 ALA A N 1
ATOM 1155 C CA . ALA A 1 155 ? 17.191 2.783 7.586 1.00 43.12 155 ALA A CA 1
ATOM 1156 C C . ALA A 1 155 ? 17.627 2.075 6.288 1.00 43.12 155 ALA A C 1
ATOM 1158 O O . ALA A 1 155 ? 16.925 1.169 5.828 1.00 43.12 155 ALA A O 1
ATOM 1159 N N . ASP A 1 156 ? 18.767 2.453 5.703 1.00 51.41 156 ASP A N 1
ATOM 1160 C CA . ASP A 1 156 ? 19.327 1.837 4.475 1.00 51.41 156 ASP A CA 1
ATOM 1161 C C . ASP A 1 156 ? 19.378 0.299 4.489 1.00 51.41 156 ASP A C 1
ATOM 1163 O O . ASP A 1 156 ? 19.401 -0.345 3.443 1.00 51.41 156 ASP A O 1
ATOM 1167 N N . ASP A 1 157 ? 19.417 -0.311 5.672 1.00 52.56 157 ASP A N 1
ATOM 1168 C CA . ASP A 1 157 ? 19.526 -1.752 5.890 1.00 52.56 157 ASP A CA 1
ATOM 1169 C C . ASP A 1 157 ? 18.186 -2.451 6.183 1.00 52.56 157 ASP A C 1
ATOM 1171 O O . ASP A 1 157 ? 18.160 -3.661 6.412 1.00 52.56 157 ASP A O 1
ATOM 1175 N N . SER A 1 158 ? 17.064 -1.723 6.134 1.00 55.91 158 SER A N 1
ATOM 1176 C CA . SER A 1 158 ? 15.723 -2.266 6.417 1.00 55.91 158 SER A CA 1
ATOM 1177 C C . SER A 1 158 ? 15.204 -3.174 5.300 1.00 55.91 158 SER A C 1
ATOM 1179 O O . SER A 1 158 ? 14.386 -4.064 5.544 1.00 55.91 158 SER A O 1
ATOM 1181 N N . ALA A 1 159 ? 15.661 -2.954 4.063 1.00 61.94 159 ALA A N 1
ATOM 1182 C CA . ALA A 1 159 ? 15.264 -3.761 2.921 1.00 61.94 159 ALA A CA 1
ATOM 1183 C C . ALA A 1 159 ? 15.858 -5.178 3.033 1.00 61.94 159 ALA A C 1
ATOM 1185 O O . ALA A 1 159 ? 17.084 -5.329 3.035 1.00 61.94 159 ALA A O 1
ATOM 1186 N N . PRO A 1 160 ? 15.035 -6.249 3.056 1.00 71.12 160 PRO A N 1
ATOM 1187 C CA . PRO A 1 160 ? 15.554 -7.611 3.039 1.00 71.12 160 PRO A CA 1
ATOM 1188 C C . PRO A 1 160 ? 16.482 -7.793 1.837 1.00 71.12 160 PRO A C 1
ATOM 1190 O O . PRO A 1 160 ? 16.083 -7.496 0.710 1.00 71.12 160 PRO A O 1
ATOM 1193 N N . ALA A 1 161 ? 17.694 -8.315 2.060 1.00 70.44 161 ALA A N 1
ATOM 1194 C CA . ALA A 1 161 ? 18.756 -8.402 1.046 1.00 70.44 161 ALA A CA 1
ATOM 1195 C C . ALA A 1 161 ? 18.316 -9.065 -0.276 1.00 70.44 161 ALA A C 1
ATOM 1197 O O . ALA A 1 161 ? 18.886 -8.789 -1.331 1.00 70.44 161 ALA A O 1
ATOM 1198 N N . SER A 1 162 ? 17.262 -9.887 -0.235 1.00 76.38 162 SER A N 1
ATOM 1199 C CA . SER A 1 162 ? 16.631 -10.477 -1.413 1.00 76.38 162 SER A CA 1
ATOM 1200 C C . SER A 1 162 ? 16.153 -9.446 -2.439 1.00 76.38 162 SER A C 1
ATOM 1202 O O . SER A 1 162 ? 16.217 -9.737 -3.627 1.00 76.38 162 SER A O 1
ATOM 1204 N N . TRP A 1 163 ? 15.680 -8.267 -2.020 1.00 80.62 163 TRP A N 1
ATOM 1205 C CA . TRP A 1 163 ? 15.175 -7.236 -2.935 1.00 80.62 163 TRP A CA 1
ATOM 1206 C C . TRP A 1 163 ? 16.300 -6.493 -3.664 1.00 80.62 163 TRP A C 1
ATOM 1208 O O . TRP A 1 163 ? 16.305 -6.533 -4.897 1.00 80.62 163 TRP A O 1
ATOM 1218 N N . PRO A 1 164 ? 17.297 -5.900 -2.975 1.00 78.69 164 PRO A N 1
ATOM 1219 C CA . PRO A 1 164 ? 18.447 -5.317 -3.659 1.00 78.69 164 PRO A CA 1
ATOM 1220 C C . PRO A 1 164 ? 19.169 -6.332 -4.555 1.00 78.69 164 PRO A C 1
ATOM 1222 O O . PRO A 1 164 ? 19.471 -6.028 -5.708 1.00 78.69 164 PRO A O 1
ATOM 1225 N N . GLN A 1 165 ? 19.361 -7.571 -4.080 1.00 79.56 165 GLN A N 1
ATOM 1226 C CA . GLN A 1 165 ? 19.970 -8.637 -4.878 1.00 79.56 165 GLN A CA 1
ATOM 1227 C C . GLN A 1 165 ? 19.142 -8.967 -6.127 1.00 79.56 165 GLN A C 1
ATOM 1229 O O . GLN A 1 165 ? 19.704 -9.092 -7.213 1.00 79.56 165 GLN A O 1
ATOM 1234 N N . ALA A 1 166 ? 17.819 -9.093 -5.992 1.00 81.50 166 ALA A N 1
ATOM 1235 C CA . ALA A 1 166 ? 16.924 -9.350 -7.117 1.00 81.50 166 ALA A CA 1
ATOM 1236 C C . ALA A 1 166 ? 17.011 -8.256 -8.188 1.00 81.50 166 ALA A C 1
ATOM 1238 O O . ALA A 1 166 ? 16.902 -8.567 -9.367 1.00 81.50 166 ALA A O 1
ATOM 1239 N N . LEU A 1 167 ? 17.227 -7.000 -7.796 1.00 80.81 167 LEU A N 1
ATOM 1240 C CA . LEU A 1 167 ? 17.348 -5.857 -8.705 1.00 80.81 167 LEU A CA 1
ATOM 1241 C C . LEU A 1 167 ? 18.744 -5.710 -9.339 1.00 80.81 167 LEU A C 1
ATOM 1243 O O . LEU A 1 167 ? 18.917 -4.893 -10.244 1.00 80.81 167 LEU A O 1
ATOM 1247 N N . GLY A 1 168 ? 19.740 -6.477 -8.883 1.00 76.94 168 GLY A N 1
ATOM 1248 C CA . GLY A 1 168 ? 21.145 -6.293 -9.268 1.00 76.94 168 GLY A CA 1
ATOM 1249 C C . GLY A 1 168 ? 21.821 -5.102 -8.570 1.00 76.94 168 GLY A C 1
ATOM 1250 O O . GLY A 1 168 ? 22.886 -4.653 -8.998 1.00 76.94 168 GLY A O 1
ATOM 1251 N N . LEU A 1 169 ? 21.217 -4.577 -7.498 1.00 75.69 169 LEU A N 1
ATOM 1252 C CA . LEU A 1 169 ? 21.786 -3.515 -6.672 1.00 75.69 169 LEU A CA 1
ATOM 1253 C C . LEU A 1 169 ? 22.865 -4.077 -5.740 1.00 75.69 169 LEU A C 1
ATOM 1255 O O . LEU A 1 169 ? 22.832 -5.240 -5.331 1.00 75.69 169 LEU A O 1
ATOM 1259 N N . ALA A 1 170 ? 23.841 -3.238 -5.392 1.00 67.38 170 ALA A N 1
ATOM 1260 C CA . ALA A 1 170 ? 24.809 -3.601 -4.369 1.00 67.38 170 ALA A CA 1
ATOM 1261 C C . ALA A 1 170 ? 24.091 -3.670 -3.015 1.00 67.38 170 ALA A C 1
ATOM 1263 O O . ALA A 1 170 ? 23.513 -2.686 -2.569 1.00 67.38 170 ALA A O 1
ATOM 1264 N N . THR A 1 171 ? 24.143 -4.820 -2.349 1.00 62.03 171 THR A N 1
ATOM 1265 C CA . THR A 1 171 ? 23.783 -4.912 -0.933 1.00 62.03 171 THR A CA 1
ATOM 1266 C C . THR A 1 171 ? 24.905 -4.247 -0.144 1.00 62.03 171 THR A C 1
ATOM 1268 O O . THR A 1 171 ? 26.045 -4.726 -0.201 1.00 62.03 171 THR A O 1
ATOM 1271 N N . ALA A 1 172 ? 24.630 -3.144 0.554 1.00 51.81 172 ALA A N 1
ATOM 1272 C CA . ALA A 1 172 ? 25.606 -2.605 1.492 1.00 51.81 172 ALA A CA 1
ATOM 1273 C C . ALA A 1 172 ? 25.976 -3.711 2.502 1.00 51.81 172 ALA A C 1
ATOM 1275 O O . ALA A 1 172 ? 25.095 -4.466 2.925 1.00 51.81 172 ALA A O 1
ATOM 1276 N N . PRO A 1 173 ? 27.257 -3.871 2.883 1.00 45.09 173 PRO A N 1
ATOM 1277 C CA . PRO A 1 173 ? 27.550 -4.627 4.087 1.00 45.09 173 PRO A CA 1
ATOM 1278 C C . PRO A 1 173 ? 26.811 -3.936 5.236 1.00 45.09 173 PRO A C 1
ATOM 1280 O O . PRO A 1 173 ? 26.888 -2.713 5.359 1.00 45.09 173 PRO A O 1
ATOM 1283 N N . SER A 1 174 ? 26.086 -4.708 6.048 1.00 45.72 174 SER A N 1
ATOM 1284 C CA . SER A 1 174 ? 25.504 -4.233 7.308 1.00 45.72 174 SER A CA 1
ATOM 1285 C C . SER A 1 174 ? 26.524 -3.348 8.023 1.00 45.72 174 SER A C 1
ATOM 1287 O O . SER A 1 174 ? 27.679 -3.766 8.170 1.00 45.72 174 SER A O 1
ATOM 1289 N N . CYS A 1 175 ? 26.134 -2.123 8.398 1.00 41.06 175 CYS A N 1
ATOM 1290 C CA . CYS A 1 175 ? 27.033 -1.186 9.066 1.00 41.06 175 CYS A CA 1
ATOM 1291 C C . CYS A 1 175 ? 27.692 -1.914 10.255 1.00 41.06 175 CYS A C 1
ATOM 1293 O O . CYS A 1 175 ? 26.960 -2.435 11.101 1.00 41.06 175 CYS A O 1
ATOM 1295 N N . PRO A 1 176 ? 29.037 -2.007 10.337 1.00 44.34 176 PRO A N 1
ATOM 1296 C CA . PRO A 1 176 ? 29.710 -2.814 11.361 1.00 44.34 176 PRO A CA 1
ATOM 1297 C C . PRO A 1 176 ? 29.370 -2.375 12.794 1.00 44.34 176 PRO A C 1
ATOM 1299 O O . PRO A 1 176 ? 29.503 -3.167 13.724 1.00 44.34 176 PRO A O 1
ATOM 1302 N N . ASP A 1 177 ? 28.863 -1.150 12.951 1.00 51.16 177 ASP A N 1
ATOM 1303 C CA . ASP A 1 177 ? 28.574 -0.520 14.236 1.00 51.16 177 ASP A CA 1
ATOM 1304 C C . ASP A 1 177 ? 27.067 -0.489 14.574 1.00 51.16 177 ASP A C 1
ATOM 1306 O O . ASP A 1 177 ? 26.670 0.160 15.543 1.00 51.16 177 ASP A O 1
ATOM 1310 N N . GLY A 1 178 ? 26.213 -1.151 13.779 1.00 46.44 178 GLY A N 1
ATOM 1311 C CA . GLY A 1 178 ? 24.769 -1.269 14.040 1.00 46.44 178 GLY A CA 1
ATOM 1312 C C . GLY A 1 178 ? 23.972 0.034 13.906 1.00 46.44 178 GLY A C 1
ATOM 1313 O O . GLY A 1 178 ? 22.893 0.153 14.484 1.00 46.44 178 GLY A O 1
ATOM 1314 N N . ARG A 1 179 ? 24.503 1.033 13.188 1.00 40.53 179 ARG A N 1
ATOM 1315 C CA . ARG A 1 179 ? 23.786 2.282 12.899 1.00 40.53 179 ARG A CA 1
ATOM 1316 C C . ARG A 1 179 ? 22.989 2.159 11.598 1.00 40.53 179 ARG A C 1
ATOM 1318 O O . ARG A 1 179 ? 23.514 1.565 10.655 1.00 40.53 179 ARG A O 1
ATOM 1325 N N . PRO A 1 180 ? 21.794 2.771 11.522 1.00 42.62 180 PRO A N 1
ATOM 1326 C CA . PRO A 1 180 ? 21.058 2.865 10.268 1.00 42.62 180 PRO A CA 1
ATOM 1327 C C . PRO A 1 180 ? 21.903 3.628 9.236 1.00 42.62 180 PRO A C 1
ATOM 1329 O O . PRO A 1 180 ? 22.548 4.622 9.587 1.00 42.62 180 PRO A O 1
ATOM 1332 N N . GLY A 1 181 ? 21.942 3.156 7.986 1.00 45.00 181 GLY A N 1
ATOM 1333 C CA . GLY A 1 181 ? 22.559 3.930 6.900 1.00 45.00 181 GLY A CA 1
ATOM 1334 C C . GLY A 1 181 ? 21.681 5.119 6.478 1.00 45.00 181 GLY A C 1
ATOM 1335 O O . GLY A 1 181 ? 20.645 5.385 7.091 1.00 45.00 181 GLY A O 1
ATOM 1336 N N . ALA A 1 182 ? 22.149 5.900 5.505 1.00 42.88 182 ALA A N 1
ATOM 1337 C CA . ALA A 1 182 ? 21.569 7.203 5.179 1.00 42.88 182 ALA A CA 1
ATOM 1338 C C . ALA A 1 182 ? 20.186 7.056 4.517 1.00 42.88 182 ALA A C 1
ATOM 1340 O O . ALA A 1 182 ? 19.936 6.092 3.824 1.00 42.88 182 ALA A O 1
ATOM 1341 N N . ALA A 1 183 ? 19.264 8.002 4.701 1.00 41.72 183 ALA A N 1
ATOM 1342 C CA . ALA A 1 183 ? 17.977 7.940 4.003 1.00 41.72 183 ALA A CA 1
ATOM 1343 C C . ALA A 1 183 ? 18.146 8.279 2.507 1.00 41.72 183 ALA A C 1
ATOM 1345 O O . ALA A 1 183 ? 18.766 9.294 2.170 1.00 41.72 183 ALA A O 1
ATOM 1346 N N . HIS A 1 184 ? 17.567 7.466 1.620 1.00 43.47 184 HIS A N 1
ATOM 1347 C CA . HIS A 1 184 ? 17.493 7.744 0.181 1.00 43.47 184 HIS A CA 1
ATOM 1348 C C . HIS A 1 184 ? 16.342 8.719 -0.127 1.00 43.47 184 HIS A C 1
ATOM 1350 O O . HIS A 1 184 ? 15.231 8.546 0.370 1.00 43.47 184 HIS A O 1
ATOM 1356 N N . ARG A 1 185 ? 16.586 9.744 -0.961 1.00 37.25 185 ARG A N 1
ATOM 1357 C CA . ARG A 1 185 ? 15.556 10.710 -1.402 1.00 37.25 185 ARG A CA 1
ATOM 1358 C C . ARG A 1 185 ? 15.036 10.330 -2.784 1.00 37.25 185 ARG A C 1
ATOM 1360 O O . ARG A 1 185 ? 15.827 10.188 -3.713 1.00 37.25 185 ARG A O 1
ATOM 1367 N N . VAL A 1 186 ? 13.716 10.243 -2.934 1.00 42.09 186 VAL A N 1
ATOM 1368 C CA . VAL A 1 186 ? 13.061 10.038 -4.235 1.00 42.09 186 VAL A CA 1
ATOM 1369 C C . VAL A 1 186 ? 12.298 11.294 -4.637 1.00 42.09 186 VAL A C 1
ATOM 1371 O O . VAL A 1 186 ? 11.611 11.901 -3.825 1.00 42.09 186 VAL A O 1
ATOM 1374 N N . THR A 1 187 ? 12.418 11.702 -5.899 1.00 38.66 187 THR A N 1
ATOM 1375 C CA . THR A 1 187 ? 11.633 12.795 -6.491 1.00 38.66 187 THR A CA 1
ATOM 1376 C C . THR A 1 187 ? 11.199 12.343 -7.882 1.00 38.66 187 THR A C 1
ATOM 1378 O O . THR A 1 187 ? 12.054 12.137 -8.739 1.00 38.66 187 THR A O 1
ATOM 1381 N N . LEU A 1 188 ? 9.896 12.140 -8.114 1.00 37.47 188 LEU A N 1
ATOM 1382 C CA . LEU A 1 188 ? 9.373 11.632 -9.393 1.00 37.47 188 LEU A CA 1
ATOM 1383 C C . LEU A 1 188 ? 8.519 12.665 -10.146 1.00 37.47 188 LEU A C 1
ATOM 1385 O O . LEU A 1 188 ? 7.850 13.508 -9.553 1.00 37.47 188 LEU A O 1
ATOM 1389 N N . ALA A 1 189 ? 8.568 12.585 -11.480 1.00 45.56 189 ALA A N 1
ATOM 1390 C CA . ALA A 1 189 ? 8.045 13.572 -12.423 1.00 45.56 189 ALA A CA 1
ATOM 1391 C C . ALA A 1 189 ? 6.626 13.297 -12.956 1.00 45.56 189 ALA A C 1
ATOM 1393 O O . ALA A 1 189 ? 6.247 12.150 -13.164 1.00 45.56 189 ALA A O 1
ATOM 1394 N N . ARG A 1 190 ? 5.881 14.367 -13.294 1.00 37.16 190 ARG A N 1
ATOM 1395 C CA . ARG A 1 190 ? 4.654 14.322 -14.119 1.00 37.16 190 ARG A CA 1
ATOM 1396 C C . ARG A 1 190 ? 4.979 14.491 -15.605 1.00 37.16 190 ARG A C 1
ATOM 1398 O O . ARG A 1 190 ? 5.676 15.436 -15.979 1.00 37.16 190 ARG A O 1
ATOM 1405 N N . ALA A 1 191 ? 4.385 13.668 -16.468 1.00 31.95 191 ALA A N 1
ATOM 1406 C CA . ALA A 1 191 ? 4.375 13.918 -17.908 1.00 31.95 191 ALA A CA 1
ATOM 1407 C C . ALA A 1 191 ? 3.373 15.039 -18.251 1.00 31.95 191 ALA A C 1
ATOM 1409 O O . ALA A 1 191 ? 2.229 15.028 -17.794 1.00 31.95 191 ALA A O 1
ATOM 1410 N N . ARG A 1 192 ? 3.779 16.020 -19.071 1.00 26.86 192 ARG A N 1
ATOM 1411 C CA . ARG A 1 192 ? 2.824 16.978 -19.657 1.00 26.86 192 ARG A CA 1
ATOM 1412 C C . ARG A 1 192 ? 1.979 16.264 -20.720 1.00 26.86 192 ARG A C 1
ATOM 1414 O O . ARG A 1 192 ? 2.563 15.579 -21.559 1.00 26.86 192 ARG A O 1
ATOM 1421 N N . PRO A 1 193 ? 0.651 16.469 -20.753 1.00 33.56 193 PRO A N 1
ATOM 1422 C CA . PRO A 1 193 ? -0.146 16.045 -21.894 1.00 33.56 193 PRO A CA 1
ATOM 1423 C C . PRO A 1 193 ? 0.274 16.859 -23.128 1.00 33.56 193 PRO A C 1
ATOM 1425 O O . PRO A 1 193 ? 0.464 18.075 -23.034 1.00 33.56 193 PRO A O 1
ATOM 1428 N N . THR A 1 194 ? 0.467 16.168 -24.253 1.00 40.53 194 THR A N 1
ATOM 1429 C CA . THR A 1 194 ? 0.668 16.760 -25.588 1.00 40.53 194 THR A CA 1
ATOM 1430 C C . THR A 1 194 ? -0.587 17.442 -26.098 1.00 40.53 194 THR A C 1
ATOM 1432 O O . THR A 1 194 ? -1.669 16.835 -25.922 1.00 40.53 194 THR A O 1
#